Protein AF-A0A9E6V529-F1 (afdb_monomer)

Mean predicted aligned error: 9.68 Å

Sequence (316 aa):
MIHISKNIARREFLKRGSAMTAFAGSSFAANLAMVGDASAQVAGDYKALVCIFLDGGNDQSNTVVPRSGTPYATYAAARQSLALSQASLLAITPQATTQGSYSGPVLGLHPQLTGLRDLFAAQKCAVLANVATLVGPITKAQYQNQTVNVPLQLFSHSDQANSWQTGFPDSPSNTGWLGRAGDLMLARNGSSPVSICMSLAGSNVIQSGNNVIQYQLTTDGSVQISSTSNLLNRSANAALMSQVLRQRSAHMLENEYALIAKRSIDADVAVRDALANSVNPSTVFPANNSLAAQLKMVARLIAARSRLQHGRQIFF

Solvent-accessible surface area (backbone atoms only — not comparable to full-atom values): 18522 Å² total; per-residue (Å²): 137,84,83,80,79,92,74,84,53,74,69,59,51,53,54,53,52,58,64,50,69,75,51,91,77,60,78,59,67,52,56,53,52,61,61,57,69,62,78,81,68,68,98,79,74,69,52,75,48,77,50,85,81,62,87,80,73,62,63,58,76,62,44,59,31,50,52,52,67,69,61,24,53,53,49,35,68,76,40,50,93,73,41,75,59,65,87,55,42,38,78,54,79,82,67,70,49,98,92,47,63,79,83,72,74,59,37,16,31,35,65,87,43,54,70,57,47,53,31,36,77,68,72,72,49,84,85,83,77,94,76,74,85,59,66,59,94,78,52,72,66,40,62,75,69,63,74,61,80,61,36,53,61,72,92,38,67,69,47,48,52,46,21,67,32,32,71,39,29,72,50,92,68,87,36,6,51,55,3,46,50,43,48,75,45,52,86,55,34,54,97,43,70,54,48,50,29,33,18,62,75,55,89,60,53,28,38,19,24,93,77,36,55,59,36,67,37,50,65,91,39,64,79,71,65,58,50,50,69,47,30,94,88,30,61,69,51,2,52,50,46,50,47,60,46,44,45,80,50,92,50,67,68,54,24,50,49,12,52,50,44,40,45,51,53,51,21,33,54,50,48,50,54,20,62,72,76,34,70,71,68,87,74,87,63,64,79,100,37,71,68,38,39,41,52,50,37,52,49,34,51,62,53,13,20,74,75,48,35,44,33,49,40,38,38,63

Secondary structure (DSSP, 8-state):
-----S---HHHHHHHHHHHTTSTT-TTHHHHHHHHGGGG--TT--EEEE----TT---HHHHEEE-SHHHHHHHHHHHGGGPPPGGGSEEE-PPPBTTB---S--EEE-TT-HHHHHHHHTT------S----SS---HHHHHTT-S---TTTT-HHHHHHHHHHS-SSS--SS-HHHHHHHHHGGGS-S-SS-SEEESSS--STT--SS--PEE-BTTB----HHHH-BTTBHHHHHHHHHHTT---SSHHHHHHHHHHHHHHHHHHHHHHHHHSSPPP-----TT-HHHHHHHHHHHHHHTTTTTT-SEEEE-

Foldseek 3Di:
DDDPDPDDDPVNVVVVVVVCVVDPWDPPVVVVVVVVVCPPDDQPAFDEAADDDPLPVDPVCQAKAQLDDPRLVVSCVVCPVNRDDSVLFAWADFDADPVGGDPDGGMTGHNVVVVQRVCRVVVNDDDDPPDFDAPTDDDPVCVVVVVDDGFPPPPDSVLRVQCQQQVNRNDDDQAGPLLQVQVSCVVSFDPFLAFLAEEQPPDDRSNHHPPTDYHYAHLVGADDPVLLPADPNDNVRNVVVLVVLLDADPDPVSNVSNVVSPSSNRNRVLGVVLLVPFDQDPDDFDPPDRVSSQVSVVRSCVRSCVSSRHSYHYYD

pLDDT: mean 85.03, std 18.46, range [27.45, 98.06]

Nearest PDB structures (foldseek):
  4lds-assembly1_A  TM=3.829E-01  e=8.481E+00  Staphylococcus epidermidis ATCC 12228
  9cai-assembly1_AY  TM=2.054E-01  e=4.627E+00  Caenorhabditis elegans
  4v8m-assembly1_AT  TM=2.188E-01  e=4.916E+00  Trypanosoma brucei brucei TREU927

Structure (mmCIF, N/CA/C/O backbone):
data_AF-A0A9E6V529-F1
#
_entry.id   AF-A0A9E6V529-F1
#
loop_
_atom_site.group_PDB
_atom_site.id
_atom_site.type_symbol
_atom_site.label_atom_id
_atom_site.label_alt_id
_atom_site.label_comp_id
_atom_site.label_asym_id
_atom_site.label_entity_id
_atom_site.label_seq_id
_atom_site.pdbx_PDB_ins_code
_atom_site.Cartn_x
_atom_site.Cartn_y
_atom_site.Cartn_z
_atom_site.occupancy
_atom_site.B_iso_or_equiv
_atom_site.auth_seq_id
_atom_site.auth_comp_id
_atom_site.auth_asym_id
_atom_site.auth_atom_id
_atom_site.pdbx_PDB_model_num
ATOM 1 N N . MET A 1 1 ? 34.945 4.717 13.947 1.00 30.81 1 MET A N 1
ATOM 2 C CA . MET A 1 1 ? 35.267 3.589 13.046 1.00 30.81 1 MET A CA 1
ATOM 3 C C . MET A 1 1 ? 34.522 2.361 13.567 1.00 30.81 1 MET A C 1
ATOM 5 O O . MET A 1 1 ? 35.033 1.645 14.414 1.00 30.81 1 MET A O 1
ATOM 9 N N . ILE A 1 2 ? 33.246 2.212 13.196 1.00 27.91 2 ILE A N 1
ATOM 10 C CA . ILE A 1 2 ? 32.351 1.194 13.770 1.00 27.91 2 ILE A CA 1
ATOM 11 C C . ILE A 1 2 ? 32.450 -0.063 12.904 1.00 27.91 2 ILE A C 1
ATOM 13 O O . ILE A 1 2 ? 32.052 -0.061 11.743 1.00 27.91 2 ILE A O 1
ATOM 17 N N . HIS A 1 3 ? 33.032 -1.118 13.468 1.00 27.45 3 HIS A N 1
ATOM 18 C CA . HIS A 1 3 ? 33.064 -2.452 12.878 1.00 27.45 3 HIS A CA 1
ATOM 19 C C . HIS A 1 3 ? 31.644 -3.038 12.832 1.00 27.45 3 HIS A C 1
ATOM 21 O O . HIS A 1 3 ? 31.074 -3.385 13.865 1.00 27.45 3 HIS A O 1
ATOM 27 N N . ILE A 1 4 ? 31.085 -3.191 11.631 1.00 34.66 4 ILE A N 1
ATOM 28 C CA . ILE A 1 4 ? 29.911 -4.040 11.404 1.00 34.66 4 ILE A CA 1
ATOM 29 C C . ILE A 1 4 ? 30.418 -5.486 11.328 1.00 34.66 4 ILE A C 1
ATOM 31 O O . ILE A 1 4 ? 31.012 -5.901 10.335 1.00 34.66 4 ILE A O 1
ATOM 35 N N . SER A 1 5 ? 30.233 -6.241 12.413 1.00 31.05 5 SER A N 1
ATOM 36 C CA . SER A 1 5 ? 30.561 -7.670 12.469 1.00 31.05 5 SER A CA 1
ATOM 37 C C . SER A 1 5 ? 29.645 -8.469 11.537 1.00 31.05 5 SER A C 1
ATOM 39 O O . SER A 1 5 ? 28.421 -8.396 11.636 1.00 31.05 5 SER A O 1
ATOM 41 N N . LYS A 1 6 ? 30.256 -9.245 10.637 1.00 44.62 6 LYS A N 1
ATOM 42 C CA . LYS A 1 6 ? 29.605 -9.991 9.550 1.00 44.62 6 LYS A CA 1
ATOM 43 C C . LYS A 1 6 ? 29.070 -11.378 9.929 1.00 44.62 6 LYS A C 1
ATOM 45 O O . LYS A 1 6 ? 28.701 -12.118 9.031 1.00 44.62 6 LYS A O 1
ATOM 50 N N . ASN A 1 7 ? 29.002 -11.756 11.207 1.00 43.44 7 ASN A N 1
ATOM 51 C CA . ASN A 1 7 ? 28.436 -13.051 11.611 1.00 43.44 7 ASN A CA 1
ATOM 52 C C . ASN A 1 7 ? 27.821 -12.980 13.015 1.00 43.44 7 ASN A C 1
ATOM 54 O O . ASN A 1 7 ? 28.532 -13.019 14.019 1.00 43.44 7 ASN A O 1
ATOM 58 N N . ILE A 1 8 ? 26.491 -12.900 13.099 1.00 46.56 8 ILE A N 1
ATOM 59 C CA . ILE A 1 8 ? 25.768 -13.034 14.370 1.00 46.56 8 ILE A CA 1
ATOM 60 C C . ILE A 1 8 ? 25.560 -14.529 14.629 1.00 46.56 8 ILE A C 1
ATOM 62 O O . ILE A 1 8 ? 24.749 -15.183 13.978 1.00 46.56 8 ILE A O 1
ATOM 66 N N . ALA A 1 9 ? 26.305 -15.092 15.580 1.00 52.53 9 ALA A N 1
ATOM 67 C CA . ALA A 1 9 ? 26.093 -16.464 16.027 1.00 52.53 9 ALA A CA 1
ATOM 68 C C . ALA A 1 9 ? 24.738 -16.592 16.752 1.00 52.53 9 ALA A C 1
ATOM 70 O O . ALA A 1 9 ? 24.390 -15.743 17.575 1.00 52.53 9 ALA A O 1
ATOM 71 N N . ARG A 1 10 ? 24.005 -17.694 16.512 1.00 48.06 10 ARG A N 1
ATOM 72 C CA . ARG A 1 10 ? 22.691 -18.037 17.116 1.00 48.06 10 ARG A CA 1
ATOM 73 C C . ARG A 1 10 ? 22.573 -17.750 18.624 1.00 48.06 10 ARG A C 1
ATOM 75 O O . ARG A 1 10 ? 21.503 -17.394 19.104 1.00 48.06 10 ARG A O 1
ATOM 82 N N . ARG A 1 11 ? 23.664 -17.898 19.381 1.00 46.06 11 ARG A N 1
ATOM 83 C CA . ARG A 1 11 ? 23.702 -17.659 20.834 1.00 46.06 11 ARG A CA 1
ATOM 84 C C . ARG A 1 11 ? 23.609 -16.174 21.198 1.00 46.06 11 ARG A C 1
ATOM 86 O O . ARG A 1 11 ? 22.984 -15.835 22.197 1.00 46.06 11 ARG A O 1
ATOM 93 N N . GLU A 1 12 ? 24.176 -15.300 20.376 1.00 47.28 12 GLU A N 1
ATOM 94 C CA . GLU A 1 12 ? 24.136 -13.854 20.597 1.00 47.28 12 GLU A CA 1
ATOM 95 C C . GLU A 1 12 ? 22.807 -13.243 20.142 1.00 47.28 12 GLU A C 1
ATOM 97 O O . GLU A 1 12 ? 22.324 -12.285 20.740 1.00 47.28 12 GLU A O 1
ATOM 102 N N . PHE A 1 13 ? 22.154 -13.877 19.164 1.00 51.56 13 PHE A N 1
ATOM 103 C CA . PHE A 1 13 ? 20.764 -13.615 18.793 1.00 51.56 13 PHE A CA 1
ATOM 104 C C . PHE A 1 13 ? 19.793 -13.929 19.941 1.00 51.56 13 PHE A C 1
ATOM 106 O O . PHE A 1 13 ? 18.993 -13.073 20.305 1.00 51.56 13 PHE A O 1
ATOM 113 N N . LEU A 1 14 ? 19.912 -15.101 20.581 1.00 52.22 14 LEU A N 1
ATOM 114 C CA . LEU A 1 14 ? 19.061 -15.458 21.724 1.00 52.22 14 LEU A CA 1
ATOM 115 C C . LEU A 1 14 ? 19.271 -14.526 22.923 1.00 52.22 14 LEU A C 1
ATOM 117 O O . LEU A 1 14 ? 18.299 -14.150 23.569 1.00 52.22 14 LEU A O 1
ATOM 121 N N . LYS A 1 15 ? 20.513 -14.102 23.187 1.00 45.53 15 LYS A N 1
ATOM 122 C CA . LYS A 1 15 ? 20.813 -13.131 24.252 1.00 45.53 15 LYS A CA 1
ATOM 123 C C . LYS A 1 15 ? 20.255 -11.734 23.971 1.00 45.53 15 LYS A C 1
ATOM 125 O O . LYS A 1 15 ? 19.810 -11.062 24.894 1.00 45.53 15 LYS A O 1
ATOM 130 N N . ARG A 1 16 ? 20.262 -11.286 22.711 1.00 47.97 16 ARG A N 1
ATOM 131 C CA . ARG A 1 16 ? 19.674 -9.991 22.322 1.00 47.97 16 ARG A CA 1
ATOM 132 C C . ARG A 1 16 ? 18.146 -10.048 22.259 1.00 47.97 16 ARG A C 1
ATOM 134 O O . ARG A 1 16 ? 17.500 -9.080 22.642 1.00 47.97 16 ARG A O 1
ATOM 141 N N . GLY A 1 17 ? 17.578 -11.186 21.859 1.00 42.12 17 GLY A N 1
ATOM 142 C CA . GLY A 1 17 ? 16.137 -11.443 21.889 1.00 42.12 17 GLY A CA 1
ATOM 143 C C . GLY A 1 17 ? 15.576 -11.477 23.312 1.00 42.12 17 GLY A C 1
ATOM 144 O O . GLY A 1 17 ? 14.568 -10.829 23.577 1.00 42.12 17 GLY A O 1
ATOM 145 N N . SER A 1 18 ? 16.263 -12.138 24.252 1.00 43.31 18 SER A N 1
ATOM 146 C CA . SER A 1 18 ? 15.823 -12.205 25.652 1.00 43.31 18 SER A CA 1
ATOM 147 C C . SER A 1 18 ? 15.984 -10.878 26.406 1.00 43.31 18 SER A C 1
ATOM 149 O O . SER A 1 18 ? 15.131 -10.534 27.226 1.00 43.31 18 SER A O 1
ATOM 151 N N . ALA A 1 19 ? 17.017 -10.089 26.093 1.00 39.47 19 ALA A N 1
ATOM 152 C CA . ALA A 1 19 ? 17.203 -8.751 26.661 1.00 39.47 19 ALA A CA 1
ATOM 153 C C . ALA A 1 19 ? 16.150 -7.729 26.177 1.00 39.47 19 ALA A C 1
ATOM 155 O O . ALA A 1 19 ? 15.872 -6.758 26.876 1.00 39.47 19 ALA A O 1
ATOM 156 N N . MET A 1 20 ? 15.531 -7.954 25.012 1.00 40.97 20 MET A N 1
ATOM 157 C CA . MET A 1 20 ? 14.491 -7.080 24.445 1.00 40.97 20 MET A CA 1
ATOM 158 C C . MET A 1 20 ? 13.066 -7.467 24.876 1.00 40.97 20 MET A C 1
ATOM 160 O O . MET A 1 20 ? 12.184 -6.616 24.867 1.00 40.97 20 MET A O 1
ATOM 164 N N . THR A 1 21 ? 12.831 -8.702 25.338 1.00 36.78 21 THR A N 1
ATOM 165 C CA . THR A 1 21 ? 11.562 -9.107 25.983 1.00 36.78 21 THR A CA 1
ATOM 166 C C . THR A 1 21 ? 11.345 -8.505 27.375 1.00 36.78 21 THR A C 1
ATOM 168 O O . THR A 1 21 ? 10.231 -8.560 27.887 1.00 36.78 21 THR A O 1
ATOM 171 N N . ALA A 1 22 ? 12.373 -7.902 27.984 1.00 35.00 22 ALA A N 1
ATOM 172 C CA . ALA A 1 22 ? 12.252 -7.206 29.269 1.00 35.00 22 ALA A CA 1
ATOM 173 C C . ALA A 1 22 ? 11.737 -5.756 29.142 1.00 35.00 22 ALA A C 1
ATOM 175 O O . ALA A 1 22 ? 11.405 -5.137 30.149 1.00 35.00 22 ALA A O 1
ATOM 176 N N . PHE A 1 23 ? 11.614 -5.225 27.919 1.00 33.50 23 PHE A N 1
ATOM 177 C CA . PHE A 1 23 ? 10.974 -3.939 27.649 1.00 33.50 23 PHE A CA 1
ATOM 178 C C . PHE A 1 23 ? 9.702 -4.169 26.832 1.00 33.50 23 PHE A C 1
ATOM 180 O O . PHE A 1 23 ? 9.729 -4.278 25.608 1.00 33.50 23 PHE A O 1
ATOM 187 N N . ALA A 1 24 ? 8.562 -4.245 27.518 1.00 36.06 24 ALA A N 1
ATOM 188 C CA . ALA A 1 24 ? 7.254 -4.210 26.879 1.00 36.06 24 ALA A CA 1
ATOM 189 C C . ALA A 1 24 ? 7.094 -2.870 26.127 1.00 36.06 24 ALA A C 1
ATOM 191 O O . ALA A 1 24 ? 6.832 -1.843 26.750 1.00 36.06 24 ALA A O 1
ATOM 192 N N . GLY A 1 25 ? 7.296 -2.851 24.802 1.00 41.78 25 GLY A N 1
ATOM 193 C CA . GLY A 1 25 ? 7.063 -1.631 24.014 1.00 41.78 25 GLY A CA 1
ATOM 194 C C . GLY A 1 25 ? 7.571 -1.553 22.568 1.00 41.78 25 GLY A C 1
ATOM 195 O O . GLY A 1 25 ? 7.208 -0.606 21.883 1.00 41.78 25 GLY A O 1
ATOM 196 N N . SER A 1 26 ? 8.364 -2.494 22.044 1.00 38.94 26 SER A N 1
ATOM 197 C CA . SER A 1 26 ? 8.991 -2.369 20.706 1.00 38.94 26 SER A CA 1
ATOM 198 C C . SER A 1 26 ? 8.298 -3.165 19.579 1.00 38.94 26 SER A C 1
ATOM 200 O O . SER A 1 26 ? 8.942 -3.717 18.685 1.00 38.94 26 SER A O 1
ATOM 202 N N . SER A 1 27 ? 6.964 -3.219 19.573 1.00 44.97 27 SER A N 1
ATOM 203 C CA . SER A 1 27 ? 6.196 -4.218 18.806 1.00 44.97 27 SER A CA 1
ATOM 204 C C . SER A 1 27 ? 5.993 -3.963 17.301 1.00 44.97 27 SER A C 1
ATOM 206 O O . SER A 1 27 ? 5.248 -4.712 16.677 1.00 44.97 27 SER A O 1
ATOM 208 N N . PHE A 1 28 ? 6.646 -2.984 16.668 1.00 44.94 28 PHE A N 1
ATOM 209 C CA . PHE A 1 28 ? 6.623 -2.880 15.194 1.00 44.94 28 PHE A CA 1
ATOM 210 C C . PHE A 1 28 ? 7.969 -3.248 14.571 1.00 44.94 28 PHE A C 1
ATOM 212 O O . PHE A 1 28 ? 8.040 -4.173 13.765 1.00 44.94 28 PHE A O 1
ATOM 219 N N . ALA A 1 29 ? 9.058 -2.620 15.020 1.00 37.12 29 ALA A N 1
ATOM 220 C CA . ALA A 1 29 ? 10.403 -2.934 14.541 1.00 37.12 29 ALA A CA 1
ATOM 221 C C . ALA A 1 29 ? 10.840 -4.366 14.895 1.00 37.12 29 ALA A C 1
ATOM 223 O O . ALA A 1 29 ? 11.491 -5.008 14.078 1.00 37.12 29 ALA A O 1
ATOM 224 N N . ALA A 1 30 ? 10.445 -4.898 16.061 1.00 37.94 30 ALA A N 1
ATOM 225 C CA . ALA A 1 30 ? 10.755 -6.277 16.447 1.00 37.94 30 ALA A CA 1
ATOM 226 C C . ALA A 1 30 ? 10.004 -7.305 15.584 1.00 37.94 30 ALA A C 1
ATOM 228 O O . ALA A 1 30 ? 10.605 -8.267 15.116 1.00 37.94 30 ALA A O 1
ATOM 229 N N . ASN A 1 31 ? 8.722 -7.065 15.286 1.00 39.66 31 ASN A N 1
ATOM 230 C CA . ASN A 1 31 ? 7.955 -7.912 14.368 1.00 39.66 31 ASN A CA 1
ATOM 231 C C . ASN A 1 31 ? 8.497 -7.826 12.928 1.00 39.66 31 ASN A C 1
ATOM 233 O O . ASN A 1 31 ? 8.565 -8.840 12.238 1.00 39.66 31 ASN A O 1
ATOM 237 N N . LEU A 1 32 ? 8.968 -6.653 12.486 1.00 40.31 32 LEU A N 1
ATOM 238 C CA . LEU A 1 32 ? 9.623 -6.482 11.183 1.00 40.31 32 LEU A CA 1
ATOM 239 C C . LEU A 1 32 ? 11.018 -7.135 11.133 1.00 40.31 32 LEU A C 1
ATOM 241 O O . LEU A 1 32 ? 11.399 -7.705 10.113 1.00 40.31 32 LEU A O 1
ATOM 245 N N . ALA A 1 33 ? 11.763 -7.110 12.241 1.00 38.97 33 ALA A N 1
ATOM 246 C CA . ALA A 1 33 ? 13.041 -7.805 12.381 1.00 38.97 33 ALA A CA 1
ATOM 247 C C . ALA A 1 33 ? 12.862 -9.332 12.352 1.00 38.97 33 ALA A C 1
ATOM 249 O O . ALA A 1 33 ? 13.664 -10.017 11.725 1.00 38.97 33 ALA A O 1
ATOM 250 N N . MET A 1 34 ? 11.768 -9.856 12.919 1.00 39.22 34 MET A N 1
ATOM 251 C CA . MET A 1 34 ? 11.394 -11.273 12.800 1.00 39.22 34 MET A CA 1
ATOM 252 C C . MET A 1 34 ? 10.993 -11.666 11.366 1.00 39.22 34 MET A C 1
ATOM 254 O O . MET A 1 34 ? 11.196 -12.809 10.966 1.00 39.22 34 MET A O 1
ATOM 258 N N . VAL A 1 35 ? 10.494 -10.730 10.547 1.00 42.16 35 VAL A N 1
ATOM 259 C CA . VAL A 1 35 ? 10.313 -10.940 9.093 1.00 42.16 35 VAL A CA 1
ATOM 260 C C . VAL A 1 35 ? 11.667 -10.967 8.356 1.00 42.16 35 VAL A C 1
ATOM 262 O O . VAL A 1 35 ? 11.800 -11.635 7.328 1.00 42.16 35 VAL A O 1
ATOM 265 N N . GLY A 1 36 ? 12.698 -10.314 8.904 1.00 42.47 36 GLY A N 1
ATOM 266 C CA . GLY A 1 36 ? 14.084 -10.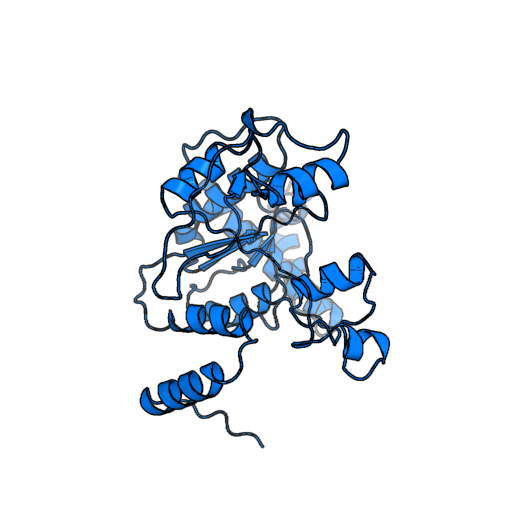359 8.416 1.00 42.47 36 GLY A CA 1
ATOM 267 C C . GLY A 1 36 ? 14.777 -11.723 8.564 1.00 42.47 36 GLY A C 1
ATOM 268 O O . GLY A 1 36 ? 15.700 -12.025 7.802 1.00 42.47 36 GLY A O 1
ATOM 269 N N . ASP A 1 37 ? 14.289 -12.593 9.455 1.00 38.22 37 ASP A N 1
ATOM 270 C CA . ASP A 1 37 ? 14.810 -13.956 9.654 1.00 38.22 37 ASP A CA 1
ATOM 271 C C . ASP A 1 37 ? 14.403 -14.946 8.541 1.00 38.22 37 ASP A C 1
ATOM 273 O O . ASP A 1 37 ? 14.867 -16.087 8.505 1.00 38.22 37 ASP A O 1
ATOM 277 N N . ALA A 1 38 ? 13.638 -14.503 7.536 1.00 37.75 38 ALA A N 1
ATOM 278 C CA . ALA A 1 38 ? 13.407 -15.257 6.299 1.00 37.75 38 ALA A CA 1
ATOM 279 C C . ALA A 1 38 ? 14.616 -15.247 5.328 1.00 37.75 38 ALA A C 1
ATOM 281 O O . ALA A 1 38 ? 14.488 -15.648 4.163 1.00 37.75 38 ALA A O 1
ATOM 282 N N . SER A 1 39 ? 15.793 -14.776 5.760 1.00 37.69 39 SER A N 1
ATOM 283 C CA . SER A 1 39 ? 17.008 -14.672 4.933 1.00 37.69 39 SER A CA 1
ATOM 284 C C . SER A 1 39 ? 17.678 -16.016 4.596 1.00 37.69 39 SER A C 1
ATOM 286 O O . SER A 1 39 ? 18.565 -16.043 3.748 1.00 37.69 39 SER A O 1
ATOM 288 N N . ALA A 1 40 ? 17.209 -17.139 5.155 1.00 37.22 40 ALA A N 1
ATOM 289 C CA . ALA A 1 40 ? 17.757 -18.476 4.892 1.00 37.22 40 ALA A CA 1
ATOM 290 C C . ALA A 1 40 ? 16.885 -19.382 3.992 1.00 37.22 40 ALA A C 1
ATOM 292 O O . ALA A 1 40 ? 17.142 -20.582 3.902 1.00 37.22 40 ALA A O 1
ATOM 293 N N . GLN A 1 41 ? 15.850 -18.856 3.323 1.00 31.52 41 GLN A N 1
ATOM 294 C CA . GLN A 1 41 ? 14.969 -19.678 2.481 1.00 31.52 41 GLN A CA 1
ATOM 295 C C . GLN A 1 41 ? 15.400 -19.701 1.005 1.00 31.52 41 GLN A C 1
ATOM 297 O O . GLN A 1 41 ? 15.449 -18.667 0.334 1.00 31.52 41 GLN A O 1
ATOM 302 N N . VAL A 1 42 ? 15.684 -20.921 0.539 1.00 37.03 42 VAL A N 1
ATOM 303 C CA . VAL A 1 42 ? 16.041 -21.351 -0.823 1.00 37.03 42 VAL A CA 1
ATOM 304 C C . VAL A 1 42 ? 15.205 -20.652 -1.908 1.00 37.03 42 VAL A C 1
ATOM 306 O O . VAL A 1 42 ? 14.018 -20.377 -1.722 1.00 37.03 42 VAL A O 1
ATOM 309 N N . ALA A 1 43 ? 15.840 -20.376 -3.052 1.00 41.38 43 ALA A N 1
ATOM 310 C CA . ALA A 1 43 ? 15.234 -19.835 -4.268 1.00 41.38 43 ALA A CA 1
ATOM 311 C C . ALA A 1 43 ? 14.016 -20.678 -4.710 1.00 41.38 43 ALA A C 1
ATOM 313 O O . ALA A 1 43 ? 14.164 -21.733 -5.316 1.00 41.38 43 ALA A O 1
ATOM 314 N N . GLY A 1 44 ? 12.809 -20.226 -4.355 1.00 56.69 44 GLY A N 1
ATOM 315 C CA . GLY A 1 44 ? 11.541 -20.903 -4.656 1.00 56.69 44 GLY A CA 1
ATOM 316 C C . GLY A 1 44 ? 10.326 -20.299 -3.939 1.00 56.69 44 GLY A C 1
ATOM 317 O O . GLY A 1 44 ? 9.224 -20.313 -4.479 1.00 56.69 44 GLY A O 1
ATOM 318 N N . ASP A 1 45 ? 10.509 -19.702 -2.758 1.00 80.12 45 ASP A N 1
ATOM 319 C CA . ASP A 1 45 ? 9.419 -19.036 -2.030 1.00 80.12 45 ASP A CA 1
ATOM 320 C C . ASP A 1 45 ? 9.243 -17.597 -2.521 1.00 80.12 45 ASP A C 1
ATOM 322 O O . ASP A 1 45 ? 10.028 -16.727 -2.157 1.00 80.12 45 ASP A O 1
ATOM 326 N N . TYR A 1 46 ? 8.237 -17.336 -3.354 1.00 89.25 46 TYR A N 1
ATOM 327 C CA . TYR A 1 46 ? 7.831 -15.980 -3.725 1.00 89.25 46 TYR A CA 1
ATOM 328 C C . TYR A 1 46 ? 6.898 -15.373 -2.669 1.00 89.25 46 TYR A C 1
ATOM 330 O O . TYR A 1 46 ? 5.961 -16.032 -2.215 1.00 89.25 46 TYR A O 1
ATOM 338 N N . LYS A 1 47 ? 7.094 -14.088 -2.343 1.00 92.75 47 LYS A N 1
ATOM 339 C CA . LYS A 1 47 ? 6.182 -13.315 -1.484 1.00 92.75 47 LYS A CA 1
ATOM 340 C C . LYS A 1 47 ? 5.919 -11.932 -2.067 1.00 92.75 47 LYS A C 1
ATOM 342 O O . LYS A 1 47 ? 6.845 -11.265 -2.524 1.00 92.75 47 LYS A O 1
ATOM 347 N N . ALA A 1 48 ? 4.674 -11.486 -1.961 1.00 94.69 48 ALA A N 1
ATOM 348 C CA . ALA A 1 48 ? 4.273 -10.116 -2.236 1.00 94.69 48 ALA A CA 1
ATOM 349 C C . ALA A 1 48 ? 3.632 -9.499 -0.997 1.00 94.69 48 ALA A C 1
ATOM 351 O O . ALA A 1 48 ? 2.870 -10.168 -0.297 1.00 94.69 48 ALA A O 1
ATOM 352 N N . LEU A 1 49 ? 3.914 -8.223 -0.768 1.00 96.12 49 LEU A N 1
ATOM 353 C CA . LEU A 1 49 ? 3.176 -7.383 0.160 1.00 96.12 49 LEU A CA 1
ATOM 354 C C . LEU A 1 49 ? 2.359 -6.375 -0.644 1.00 96.12 49 LEU A C 1
ATOM 356 O O . LEU A 1 49 ? 2.903 -5.716 -1.522 1.00 96.12 49 LEU A O 1
ATOM 360 N N . VAL A 1 50 ? 1.073 -6.248 -0.333 1.00 96.75 50 VAL A N 1
ATOM 361 C CA . VAL A 1 50 ? 0.188 -5.238 -0.922 1.00 96.75 50 VAL A CA 1
ATOM 362 C C . VAL A 1 50 ? -0.292 -4.341 0.208 1.00 96.75 50 VAL A C 1
ATOM 364 O O . VAL A 1 50 ? -0.993 -4.802 1.108 1.00 96.75 50 VAL A O 1
ATOM 367 N N . CYS A 1 51 ? 0.131 -3.081 0.195 1.00 95.69 51 CYS A N 1
ATOM 368 C CA . CYS A 1 51 ? -0.299 -2.072 1.148 1.00 95.69 51 CYS A CA 1
ATOM 369 C C . CYS A 1 51 ? -1.508 -1.337 0.568 1.00 95.69 51 CYS A C 1
ATOM 371 O O . CYS A 1 51 ? -1.397 -0.715 -0.476 1.00 95.69 51 CYS A O 1
ATOM 373 N N . ILE A 1 52 ? -2.658 -1.415 1.238 1.00 94.31 52 ILE A N 1
ATOM 374 C CA . ILE A 1 52 ? -3.830 -0.603 0.898 1.00 94.31 52 ILE A CA 1
ATOM 375 C C . ILE A 1 52 ? -3.904 0.514 1.930 1.00 94.31 52 ILE A C 1
ATOM 377 O O . ILE A 1 52 ? -4.196 0.262 3.101 1.00 94.31 52 ILE A O 1
ATOM 381 N N . PHE A 1 53 ? -3.623 1.738 1.500 1.00 91.62 53 PHE A N 1
ATOM 382 C CA . PHE A 1 53 ? -3.692 2.919 2.349 1.00 91.62 53 PHE A CA 1
ATOM 383 C C . PHE A 1 53 ? -4.886 3.780 1.938 1.00 91.62 53 PHE A C 1
ATOM 385 O O . PHE A 1 53 ? -4.961 4.244 0.807 1.00 91.62 53 PHE A O 1
ATOM 392 N N . LEU A 1 54 ? -5.838 3.968 2.855 1.00 89.50 54 LEU A N 1
ATOM 393 C CA . LEU A 1 54 ? -7.121 4.622 2.562 1.00 89.50 54 LEU A CA 1
ATOM 394 C C . LEU A 1 54 ? -7.109 6.146 2.765 1.00 89.50 54 LEU A C 1
ATOM 396 O O . LEU A 1 54 ? -8.155 6.763 2.611 1.00 89.50 54 LEU A O 1
ATOM 400 N N . ASP A 1 55 ? -5.970 6.734 3.144 1.00 85.25 55 ASP A N 1
ATOM 401 C CA . ASP A 1 55 ? -5.770 8.184 3.321 1.00 85.25 55 ASP A CA 1
ATOM 402 C C . ASP A 1 55 ? -6.900 8.895 4.097 1.00 85.25 55 ASP A C 1
ATOM 404 O O . ASP A 1 55 ? -7.479 9.887 3.668 1.00 85.25 55 ASP A O 1
ATOM 408 N N . GLY A 1 56 ? -7.281 8.318 5.243 1.00 82.00 56 GLY A N 1
ATOM 409 C CA . GLY A 1 56 ? -8.370 8.829 6.087 1.00 82.00 56 GLY A CA 1
ATOM 410 C C . GLY A 1 56 ? -9.776 8.345 5.705 1.00 82.00 56 GLY A C 1
ATOM 411 O O . GLY A 1 56 ? -10.705 8.511 6.488 1.00 82.00 56 GLY A O 1
ATOM 412 N N . GLY A 1 57 ? -9.944 7.650 4.578 1.00 84.88 57 GLY A N 1
ATOM 413 C CA . GLY A 1 57 ? -11.218 7.078 4.119 1.00 84.88 57 GLY A CA 1
ATOM 414 C C . GLY A 1 57 ? -11.736 5.875 4.920 1.00 84.88 57 GLY A C 1
ATOM 415 O O . GLY A 1 57 ? -12.714 5.250 4.512 1.00 84.88 57 GLY A O 1
ATOM 416 N N . ASN A 1 58 ? -11.091 5.521 6.037 1.00 89.44 58 ASN A N 1
ATOM 417 C CA . ASN A 1 58 ? -11.527 4.439 6.913 1.00 89.44 58 ASN A CA 1
ATOM 418 C C . ASN A 1 58 ? -12.161 4.975 8.198 1.00 89.44 58 ASN A C 1
ATOM 420 O O . ASN A 1 58 ? -11.460 5.465 9.086 1.00 89.44 58 ASN A O 1
ATOM 424 N N . ASP A 1 59 ? -13.465 4.771 8.360 1.00 92.56 59 ASP A N 1
ATOM 425 C CA . ASP A 1 59 ? -14.111 4.911 9.661 1.00 92.56 59 ASP A CA 1
ATOM 426 C C . ASP A 1 59 ? -13.797 3.681 10.523 1.00 92.56 59 ASP A C 1
ATOM 428 O O . ASP A 1 59 ? -14.541 2.692 10.570 1.00 92.56 59 ASP A O 1
ATOM 432 N N . GLN A 1 60 ? -12.647 3.722 11.200 1.00 89.06 60 GLN A N 1
ATOM 433 C CA . GLN A 1 60 ? -12.177 2.600 12.012 1.00 89.06 60 GLN A CA 1
ATOM 434 C C . GLN A 1 60 ? -13.183 2.196 13.098 1.00 89.06 60 GLN A C 1
ATOM 436 O O . GLN A 1 60 ? -13.304 1.009 13.405 1.00 89.06 60 GLN A O 1
ATOM 441 N N . SER A 1 61 ? -13.944 3.159 13.631 1.00 91.62 61 SER A N 1
ATOM 442 C CA . SER A 1 61 ? -14.933 2.918 14.680 1.00 91.62 61 SER A CA 1
ATOM 443 C C . SER A 1 61 ? -16.125 2.113 14.176 1.00 91.62 61 SER A C 1
ATOM 445 O O . SER A 1 61 ? -16.763 1.453 14.984 1.00 91.62 61 SER A O 1
ATOM 447 N N . ASN A 1 62 ? -16.399 2.116 12.869 1.00 95.44 62 ASN A N 1
ATOM 448 C CA . ASN A 1 62 ? -17.418 1.271 12.246 1.00 95.44 62 ASN A CA 1
ATOM 449 C C . ASN A 1 62 ? -16.825 0.057 11.509 1.00 95.44 62 ASN A C 1
ATOM 451 O O . ASN A 1 62 ? -17.581 -0.769 11.009 1.00 95.44 62 ASN A O 1
ATOM 455 N N . THR A 1 63 ? -15.497 -0.100 11.472 1.00 95.44 63 THR A N 1
ATOM 456 C CA . THR A 1 63 ? -14.833 -1.262 10.854 1.00 95.44 63 THR A CA 1
ATOM 457 C C . THR A 1 63 ? -14.770 -2.446 11.810 1.00 95.44 63 THR A C 1
ATOM 459 O O . THR A 1 63 ? -15.203 -3.542 11.454 1.00 95.44 63 THR A O 1
ATOM 462 N N . VAL A 1 64 ? -14.253 -2.221 13.023 1.00 94.88 64 VAL A N 1
ATOM 463 C CA . VAL A 1 64 ? -14.153 -3.219 14.097 1.00 94.88 64 VAL A CA 1
ATOM 464 C C . VAL A 1 64 ? -14.841 -2.651 15.331 1.00 94.88 64 VAL A C 1
ATOM 466 O O . VAL A 1 64 ? -14.408 -1.643 15.882 1.00 94.88 64 VAL A O 1
ATOM 469 N N . VAL A 1 65 ? -15.918 -3.299 15.762 1.00 95.94 65 VAL A N 1
ATOM 470 C CA . VAL A 1 65 ? -16.855 -2.761 16.752 1.00 95.94 65 VAL A CA 1
ATOM 471 C C . VAL A 1 65 ? -17.006 -3.740 17.913 1.00 95.94 65 VAL A C 1
ATOM 473 O O . VAL A 1 65 ? -17.154 -4.940 17.672 1.00 95.94 65 VAL A O 1
ATOM 476 N N . PRO A 1 66 ? -17.019 -3.286 19.178 1.00 95.50 66 PRO A N 1
ATOM 477 C CA . PRO A 1 66 ? -17.465 -4.128 20.280 1.00 95.50 66 PRO A CA 1
ATOM 478 C C . PRO A 1 66 ? -18.903 -4.600 20.038 1.00 95.50 66 PRO A C 1
ATOM 480 O O . PRO A 1 66 ? -19.766 -3.800 19.714 1.00 95.50 66 PRO A O 1
ATOM 483 N N . ARG A 1 67 ? -19.190 -5.891 20.188 1.00 95.38 67 ARG A N 1
ATOM 484 C CA . ARG A 1 67 ? -20.472 -6.502 19.796 1.00 95.38 67 ARG A CA 1
ATOM 485 C C . ARG A 1 67 ? -21.454 -6.674 20.958 1.00 95.38 67 ARG A C 1
ATOM 487 O O . ARG A 1 67 ? -22.622 -6.974 20.724 1.00 95.38 67 ARG A O 1
ATOM 494 N N . SER A 1 68 ? -21.019 -6.549 22.209 1.00 94.56 68 SER A N 1
ATOM 495 C CA . SER A 1 68 ? -21.878 -6.865 23.358 1.00 94.56 68 SER A CA 1
ATOM 496 C C . SER A 1 68 ? -21.542 -6.081 24.620 1.00 94.56 68 SER A C 1
ATOM 498 O O . SER A 1 68 ? -20.425 -5.589 24.786 1.00 94.56 68 SER A O 1
ATOM 500 N N . GLY A 1 69 ? -22.513 -6.044 25.537 1.00 95.62 69 GLY A N 1
ATOM 501 C CA . GLY A 1 69 ? -22.364 -5.509 26.889 1.00 95.62 69 GLY A CA 1
ATOM 502 C C . GLY A 1 69 ? -22.062 -4.012 26.929 1.00 95.62 69 GLY A C 1
ATOM 503 O O . GLY A 1 69 ? -22.338 -3.271 25.983 1.00 95.62 69 GLY A O 1
ATOM 504 N N . THR A 1 70 ? -21.455 -3.580 28.034 1.00 97.56 70 THR A N 1
ATOM 505 C CA . THR A 1 70 ? -21.048 -2.187 28.261 1.00 97.56 70 THR A CA 1
ATOM 506 C C . THR A 1 70 ? -20.178 -1.612 27.133 1.00 97.56 70 THR A C 1
ATOM 508 O O . THR A 1 70 ? -20.452 -0.491 26.719 1.00 97.56 70 THR A O 1
ATOM 511 N N . PRO A 1 71 ? -19.195 -2.339 26.555 1.00 96.06 71 PRO A N 1
ATOM 512 C CA . PRO A 1 71 ? -18.394 -1.818 25.443 1.00 96.06 71 PRO A CA 1
ATOM 513 C C . PRO A 1 71 ? -19.211 -1.400 24.210 1.00 96.06 71 PRO A C 1
ATOM 515 O O . PRO A 1 71 ? -18.937 -0.346 23.636 1.00 96.06 71 PRO A O 1
ATOM 518 N N . TYR A 1 72 ? -20.228 -2.181 23.816 1.00 97.31 72 TYR A N 1
ATOM 519 C CA . TYR A 1 72 ? -21.119 -1.789 22.715 1.00 97.31 72 TYR A CA 1
ATOM 520 C C . TYR A 1 72 ? -21.983 -0.583 23.103 1.00 97.31 72 TYR A C 1
ATOM 522 O O . TYR A 1 72 ? -22.132 0.335 22.302 1.00 97.31 72 TYR A O 1
ATOM 530 N N . ALA A 1 73 ? -22.508 -0.542 24.333 1.00 98.00 73 ALA A N 1
ATOM 531 C CA . ALA A 1 73 ? -23.296 0.596 24.810 1.00 98.00 73 ALA A CA 1
ATOM 532 C C . ALA A 1 73 ? -22.484 1.907 24.797 1.00 98.00 73 ALA A C 1
ATOM 534 O O . ALA A 1 73 ? -22.983 2.929 24.330 1.00 98.00 73 ALA A O 1
ATOM 535 N N . THR A 1 74 ? -21.214 1.870 25.221 1.00 97.56 74 THR A N 1
ATOM 536 C CA . THR A 1 74 ? -20.295 3.019 25.150 1.00 97.56 74 THR A CA 1
ATOM 537 C C . THR A 1 74 ? -20.037 3.448 23.707 1.00 97.56 74 THR A C 1
ATOM 539 O O . THR A 1 74 ? -20.088 4.639 23.405 1.00 97.56 74 THR A O 1
ATOM 542 N N . TYR A 1 75 ? -19.797 2.492 22.803 1.00 97.25 75 TYR A N 1
ATOM 543 C CA . TYR A 1 75 ? -19.669 2.766 21.370 1.00 97.25 75 TYR A CA 1
ATOM 544 C C . TYR A 1 75 ? -20.933 3.441 20.814 1.00 97.25 75 TYR A C 1
ATOM 546 O O . TYR A 1 75 ? -20.840 4.496 20.190 1.00 97.25 75 TYR A O 1
ATOM 554 N N . ALA A 1 76 ? -22.114 2.881 21.083 1.00 97.69 76 ALA A N 1
ATOM 555 C CA . ALA A 1 76 ? -23.378 3.396 20.572 1.00 97.69 76 ALA A CA 1
ATOM 556 C C . ALA A 1 76 ? -23.675 4.809 21.100 1.00 97.69 76 ALA A C 1
ATOM 558 O O . ALA A 1 76 ? -24.070 5.679 20.328 1.00 97.69 76 ALA A O 1
ATOM 559 N N . ALA A 1 77 ? -23.410 5.070 22.384 1.00 98.06 77 ALA A N 1
ATOM 560 C CA . ALA A 1 77 ? -23.559 6.397 22.977 1.00 98.06 77 ALA A CA 1
ATOM 561 C C . ALA A 1 77 ? -22.608 7.431 22.348 1.00 98.06 77 ALA A C 1
ATOM 563 O O . ALA A 1 77 ? -23.020 8.558 22.079 1.00 98.06 77 ALA A O 1
ATOM 564 N N . ALA A 1 78 ? -21.357 7.046 22.075 1.00 97.25 78 ALA A N 1
ATOM 565 C CA . ALA A 1 78 ? -20.370 7.926 21.449 1.00 97.25 78 ALA A CA 1
ATOM 566 C C . ALA A 1 78 ? -20.669 8.204 19.965 1.00 97.25 78 ALA A C 1
ATOM 568 O O . ALA A 1 78 ? -20.355 9.279 19.463 1.00 97.25 78 ALA A O 1
ATOM 569 N N . ARG A 1 79 ? -21.255 7.234 19.253 1.00 96.00 79 ARG A N 1
ATOM 570 C CA . ARG A 1 79 ? -21.508 7.306 17.804 1.00 96.00 79 ARG A CA 1
ATOM 571 C C . ARG A 1 79 ? -22.892 7.825 17.441 1.00 96.00 79 ARG A C 1
ATOM 573 O O . ARG A 1 79 ? -23.075 8.287 16.318 1.00 96.00 79 ARG A O 1
ATOM 580 N N . GLN A 1 80 ? -23.845 7.761 18.367 1.00 96.19 80 GLN A N 1
ATOM 581 C CA . GLN A 1 80 ? -25.211 8.247 18.183 1.00 96.19 80 GLN A CA 1
ATOM 582 C C . GLN A 1 80 ? -25.846 7.657 16.909 1.00 96.19 80 GLN A C 1
ATOM 584 O O . GLN A 1 80 ? -25.891 6.439 16.749 1.00 96.19 80 GLN A O 1
ATOM 589 N N . SER A 1 81 ? -26.304 8.497 15.978 1.00 96.12 81 SER A N 1
ATOM 590 C CA . SER A 1 81 ? -26.924 8.076 14.716 1.00 96.12 81 SER A CA 1
ATOM 591 C C . SER A 1 81 ? -25.984 7.317 13.771 1.00 96.12 81 SER A C 1
ATOM 593 O O . SER A 1 81 ? -26.463 6.654 12.855 1.00 96.12 81 SER A O 1
ATOM 595 N N . LEU A 1 82 ? -24.665 7.381 13.985 1.00 96.44 82 LEU A N 1
ATOM 596 C CA . LEU A 1 82 ? -23.665 6.650 13.199 1.00 96.44 82 LEU A CA 1
ATOM 597 C C . LEU A 1 82 ? -23.361 5.252 13.759 1.00 96.44 82 LEU A C 1
ATOM 599 O O . LEU A 1 82 ? -22.514 4.543 13.204 1.00 96.44 82 LEU A O 1
ATOM 603 N N . ALA A 1 83 ? -23.981 4.869 14.879 1.00 97.56 83 ALA A N 1
ATOM 604 C CA . ALA A 1 83 ? -23.794 3.559 15.484 1.00 97.56 83 ALA A CA 1
ATOM 605 C C . ALA A 1 83 ? -24.423 2.459 14.619 1.00 97.56 83 ALA A C 1
ATOM 607 O O . ALA A 1 83 ? -25.580 2.548 14.205 1.00 97.56 83 ALA A O 1
ATOM 608 N N . LEU A 1 84 ? -23.677 1.381 14.386 1.00 97.81 84 LEU A N 1
ATOM 609 C CA . LEU A 1 84 ? -24.211 0.186 13.739 1.00 97.81 84 LEU A CA 1
ATOM 610 C C . LEU A 1 84 ? -25.137 -0.563 14.697 1.00 97.81 84 LEU A C 1
ATOM 612 O O . LEU A 1 84 ? -24.794 -0.755 15.861 1.00 97.81 84 LEU A O 1
ATOM 616 N N . SER A 1 85 ? -26.268 -1.061 14.190 1.00 96.69 85 SER A N 1
ATOM 617 C CA . SER A 1 85 ? -27.146 -1.949 14.960 1.00 96.69 85 SER A CA 1
ATOM 618 C C . SER A 1 85 ? -26.384 -3.203 15.393 1.00 96.69 85 SER A C 1
ATOM 620 O O . SER A 1 85 ? -25.815 -3.907 14.554 1.00 96.69 85 SER A O 1
ATOM 622 N N . GLN A 1 86 ? -26.421 -3.527 16.686 1.00 96.25 86 GLN A N 1
ATOM 623 C CA . GLN A 1 86 ? -25.756 -4.697 17.268 1.00 96.25 86 GLN A CA 1
ATOM 624 C C . GLN A 1 86 ? -26.053 -5.997 16.508 1.00 96.25 86 GLN A C 1
ATOM 626 O O . GLN A 1 86 ? -25.156 -6.810 16.281 1.00 96.25 86 GLN A O 1
ATOM 631 N N . ALA A 1 87 ? -27.310 -6.178 16.087 1.00 96.31 87 ALA A N 1
ATOM 632 C CA . ALA A 1 87 ? -27.769 -7.362 15.366 1.00 96.31 87 ALA A CA 1
ATOM 633 C C . ALA A 1 87 ? -27.167 -7.470 13.954 1.00 96.31 87 ALA A C 1
ATOM 635 O O . ALA A 1 87 ? -27.046 -8.572 13.427 1.00 96.31 87 ALA A O 1
ATOM 636 N N . SER A 1 88 ? -26.766 -6.342 13.357 1.00 96.81 88 SER A N 1
ATOM 637 C CA . SER A 1 88 ? -26.200 -6.282 12.001 1.00 96.81 88 SER A CA 1
ATOM 638 C C . SER A 1 88 ? -24.702 -6.583 11.939 1.00 96.81 88 SER A C 1
ATOM 640 O O . SER A 1 88 ? -24.185 -6.901 10.871 1.00 96.81 88 SER A O 1
ATOM 642 N N . LEU A 1 89 ? -23.991 -6.485 13.066 1.00 98.00 89 LEU A N 1
ATOM 643 C CA . LEU A 1 89 ? -22.554 -6.742 13.112 1.00 98.00 89 LEU A CA 1
ATOM 644 C C . LEU A 1 89 ? -22.256 -8.185 12.671 1.00 98.00 89 LEU A C 1
ATOM 646 O O . LEU A 1 89 ? -23.031 -9.107 12.941 1.00 98.00 89 LEU A O 1
ATOM 650 N N . LEU A 1 90 ? -21.097 -8.414 12.062 1.00 97.81 90 LEU A N 1
ATOM 651 C CA . LEU A 1 90 ? -20.601 -9.758 11.758 1.00 97.81 90 LEU A CA 1
ATOM 652 C C . LEU A 1 90 ? -19.681 -10.210 12.887 1.00 97.81 90 LEU A C 1
ATOM 654 O O . LEU A 1 90 ? -18.666 -9.570 13.127 1.00 97.81 90 LEU A O 1
ATOM 658 N N . ALA A 1 91 ? -20.014 -11.279 13.607 1.00 96.56 91 ALA A N 1
ATOM 659 C CA . ALA A 1 91 ? -19.184 -11.732 14.723 1.00 96.56 91 ALA A CA 1
ATOM 660 C C . ALA A 1 91 ? -17.791 -12.181 14.247 1.00 96.56 91 ALA A C 1
ATOM 662 O O . ALA A 1 91 ? -17.674 -12.895 13.249 1.00 96.56 91 ALA A O 1
ATOM 663 N N . ILE A 1 92 ? -16.752 -11.796 14.992 1.00 94.56 92 ILE A N 1
ATOM 664 C CA . ILE A 1 92 ? -15.402 -12.345 14.850 1.00 94.56 92 ILE A CA 1
ATOM 665 C C . ILE A 1 92 ? -14.916 -12.854 16.206 1.00 94.56 92 ILE A C 1
ATOM 667 O O . ILE A 1 92 ? -15.150 -12.230 17.241 1.00 94.56 92 ILE A O 1
ATOM 671 N N . THR A 1 93 ? -14.236 -13.997 16.199 1.00 90.12 93 THR A N 1
ATOM 672 C CA . THR A 1 93 ? -13.731 -14.646 17.415 1.00 90.12 93 THR A CA 1
ATOM 673 C C . THR A 1 93 ? -12.215 -14.739 17.331 1.00 90.12 93 THR A C 1
ATOM 675 O O . THR A 1 93 ? -11.705 -15.648 16.665 1.00 90.12 93 THR A O 1
ATOM 678 N N . PRO A 1 94 ? -11.482 -13.797 17.954 1.00 86.94 94 PRO A N 1
ATOM 679 C CA . PRO A 1 94 ? -10.029 -13.849 18.004 1.00 86.94 94 PRO A CA 1
ATOM 680 C C . PRO A 1 94 ? -9.549 -15.187 18.563 1.00 86.94 94 PRO A C 1
ATOM 682 O O . PRO A 1 94 ? -10.046 -15.659 19.585 1.00 86.94 94 PRO A O 1
ATOM 685 N N . GLN A 1 95 ? -8.599 -15.805 17.870 1.00 81.50 95 GLN A N 1
ATOM 686 C CA . GLN A 1 95 ? -8.025 -17.083 18.274 1.00 81.50 95 GLN A CA 1
ATOM 687 C C . GLN A 1 95 ? -6.830 -16.849 19.200 1.00 81.50 95 GLN A C 1
ATOM 689 O O . GLN A 1 95 ? -6.092 -15.875 19.036 1.00 81.50 95 GLN A O 1
ATOM 694 N N . ALA A 1 96 ? -6.627 -17.751 20.160 1.00 81.19 96 ALA A N 1
ATOM 695 C CA . ALA A 1 96 ? -5.396 -17.775 20.939 1.00 81.19 96 ALA A CA 1
ATOM 696 C C . ALA A 1 96 ? -4.203 -18.063 20.016 1.00 81.19 96 ALA A C 1
ATOM 698 O O . ALA A 1 96 ? -4.284 -18.898 19.115 1.00 81.19 96 ALA A O 1
ATOM 699 N N . THR A 1 97 ? -3.092 -17.375 20.247 1.00 75.38 97 THR A N 1
ATOM 700 C CA . THR A 1 97 ? -1.831 -17.585 19.530 1.00 75.38 97 THR A CA 1
ATOM 701 C C . THR A 1 97 ? -0.748 -18.021 20.509 1.00 75.38 97 THR A C 1
ATOM 703 O O . THR A 1 97 ? -0.915 -17.928 21.725 1.00 75.38 97 THR A O 1
ATOM 706 N N . THR A 1 98 ? 0.409 -18.437 19.996 1.00 76.44 98 THR A N 1
ATOM 707 C CA . THR A 1 98 ? 1.595 -18.701 20.829 1.00 76.44 98 THR A CA 1
ATOM 708 C C . THR A 1 98 ? 2.086 -17.464 21.588 1.00 76.44 98 THR A C 1
ATOM 710 O O . THR A 1 98 ? 2.802 -17.603 22.574 1.00 76.44 98 THR A O 1
ATOM 713 N N . GLN A 1 99 ? 1.695 -16.262 21.152 1.00 74.56 99 GLN A N 1
ATOM 714 C CA . GLN A 1 99 ? 2.026 -14.985 21.789 1.00 74.56 99 GLN A CA 1
ATOM 715 C C . GLN A 1 99 ? 1.003 -14.577 22.864 1.00 74.56 99 GLN A C 1
ATOM 717 O O . GLN A 1 99 ? 1.218 -13.595 23.569 1.00 74.56 99 GLN A O 1
ATOM 722 N N . GLY A 1 100 ? -0.098 -15.324 22.998 1.00 79.94 100 GLY A N 1
ATOM 723 C CA . GLY A 1 100 ? -1.147 -15.085 23.982 1.00 79.94 100 GLY A CA 1
ATOM 724 C C . GLY A 1 100 ? -2.557 -15.122 23.396 1.00 79.94 100 GLY A C 1
ATOM 725 O O . GLY A 1 100 ? -2.766 -15.296 22.190 1.00 79.94 100 GLY A O 1
ATOM 726 N N . SER A 1 101 ? -3.531 -14.941 24.284 1.00 83.25 101 SER A N 1
ATOM 727 C CA . SER A 1 101 ? -4.956 -14.891 23.960 1.00 83.25 101 SER A CA 1
ATOM 728 C C . SER A 1 101 ? -5.471 -13.462 24.020 1.00 83.25 101 SER A C 1
ATOM 730 O O . SER A 1 101 ? -5.098 -12.684 24.897 1.00 83.25 101 SER A O 1
ATOM 732 N N . TYR A 1 102 ? -6.375 -13.131 23.105 1.00 86.81 102 TYR A N 1
ATOM 733 C CA . TYR A 1 102 ? -7.111 -11.879 23.166 1.00 86.81 102 TYR A CA 1
ATOM 734 C C . TYR A 1 102 ? -8.023 -11.849 24.403 1.00 86.81 102 TYR A C 1
ATOM 736 O O . TYR A 1 102 ? -8.809 -12.770 24.614 1.00 86.81 102 TYR A O 1
ATOM 744 N N . SER A 1 103 ? -7.927 -10.783 25.197 1.00 86.75 103 SER A N 1
ATOM 745 C CA . SER A 1 103 ? -8.691 -10.580 26.440 1.00 86.75 103 SER A CA 1
ATOM 746 C C . SER A 1 103 ? -9.627 -9.363 26.399 1.00 86.75 103 SER A C 1
ATOM 748 O O . SER A 1 103 ? -10.150 -8.945 27.430 1.00 86.75 103 SER A O 1
ATOM 750 N N . GLY A 1 104 ? -9.819 -8.763 25.221 1.00 88.19 104 GLY A N 1
ATOM 751 C CA . GLY A 1 104 ? -10.687 -7.598 25.046 1.00 88.19 104 GLY A CA 1
ATOM 752 C C . GLY A 1 104 ? -12.176 -7.950 24.881 1.00 88.19 104 GLY A C 1
ATOM 753 O O . GLY A 1 104 ? -12.571 -9.107 25.043 1.00 88.19 104 GLY A O 1
ATOM 754 N N . PRO A 1 105 ? -13.028 -6.956 24.566 1.00 91.12 105 PRO A N 1
ATOM 755 C CA . PRO A 1 105 ? -14.458 -7.180 24.364 1.00 91.12 105 PRO A CA 1
ATOM 756 C C . PRO A 1 105 ? -14.734 -8.119 23.188 1.00 91.12 105 PRO A C 1
ATOM 758 O O . PRO A 1 105 ? -13.957 -8.194 22.245 1.00 91.12 105 PRO A O 1
ATOM 761 N N . VAL A 1 106 ? -15.896 -8.775 23.181 1.00 92.94 106 VAL A N 1
ATOM 762 C CA . VAL A 1 106 ? -16.359 -9.490 21.981 1.00 92.94 106 VAL A CA 1
ATOM 763 C C . VAL A 1 106 ? -16.440 -8.494 20.825 1.00 92.94 106 VAL A C 1
ATOM 765 O O . VAL A 1 106 ? -17.040 -7.431 20.979 1.00 92.94 106 VAL A O 1
ATOM 768 N N . LEU A 1 107 ? -15.844 -8.830 19.683 1.00 94.81 107 LEU A N 1
ATOM 769 C CA . LEU A 1 107 ? -15.755 -7.948 18.522 1.00 94.81 107 LEU A CA 1
ATOM 770 C C . LEU A 1 107 ? -16.678 -8.404 17.387 1.00 94.81 107 LEU A C 1
ATOM 772 O O . LEU A 1 107 ? -17.058 -9.571 17.266 1.00 94.81 107 LEU A O 1
ATOM 776 N N . GLY A 1 108 ? -17.020 -7.457 16.525 1.00 96.38 108 GLY A N 1
ATOM 777 C CA . GLY A 1 108 ? -17.670 -7.691 15.250 1.00 96.38 108 GLY A CA 1
ATOM 778 C C . GLY A 1 108 ? -17.140 -6.756 14.168 1.00 96.38 108 GLY A C 1
ATOM 779 O O . GLY A 1 108 ? -16.556 -5.717 14.462 1.00 96.38 108 GLY A O 1
ATOM 780 N N . LEU A 1 109 ? -17.343 -7.139 12.914 1.00 97.75 109 LEU A N 1
ATOM 781 C CA . LEU A 1 109 ? -17.051 -6.323 11.742 1.00 97.75 109 LEU A CA 1
ATOM 782 C C . LEU A 1 109 ? -18.323 -5.659 11.209 1.00 97.75 109 LEU A C 1
ATOM 784 O O . LEU A 1 109 ? -19.436 -6.137 11.453 1.00 97.75 109 LEU A O 1
ATOM 788 N N . HIS A 1 110 ? -18.144 -4.587 10.438 1.00 97.56 110 HIS A N 1
ATOM 789 C CA . HIS A 1 110 ? -19.216 -3.973 9.653 1.00 97.56 110 HIS A CA 1
ATOM 790 C C . HIS A 1 110 ? -19.977 -5.026 8.809 1.00 97.56 110 HIS A C 1
ATOM 792 O O . HIS A 1 110 ? -19.326 -5.902 8.229 1.00 97.56 110 HIS A O 1
ATOM 798 N N . PRO A 1 111 ? -21.317 -4.934 8.645 1.00 97.56 111 PRO A N 1
ATOM 799 C CA . PRO A 1 111 ? -22.121 -5.893 7.866 1.00 97.56 111 PRO A CA 1
ATOM 800 C C . PRO A 1 111 ? -21.643 -6.120 6.424 1.00 97.56 111 PRO A C 1
ATOM 802 O O . PRO A 1 111 ? -21.834 -7.197 5.868 1.00 97.56 111 PRO A O 1
ATOM 805 N N . GLN A 1 112 ? -20.999 -5.123 5.814 1.00 96.56 112 GLN A N 1
ATOM 806 C CA . GLN A 1 112 ? -20.479 -5.211 4.440 1.00 96.56 112 GLN A CA 1
ATOM 807 C C . GLN A 1 112 ? -19.109 -5.904 4.328 1.00 96.56 112 GLN A C 1
ATOM 809 O O . GLN A 1 112 ? -18.653 -6.182 3.224 1.00 96.56 112 GLN A O 1
ATOM 814 N N . LEU A 1 113 ? -18.443 -6.214 5.445 1.00 96.81 113 LEU A N 1
ATOM 815 C CA . LEU A 1 113 ? -17.103 -6.813 5.464 1.00 96.81 113 LEU A CA 1
ATOM 816 C C . LEU A 1 113 ? -17.151 -8.345 5.561 1.00 96.81 113 LEU A C 1
ATOM 818 O O . LEU A 1 113 ? -16.332 -8.963 6.242 1.00 96.81 113 LEU A O 1
ATOM 822 N N . THR A 1 114 ? -18.102 -8.977 4.868 1.00 97.56 114 THR A N 1
ATOM 823 C CA . THR A 1 114 ? -18.274 -10.441 4.868 1.00 97.56 114 THR A CA 1
ATOM 824 C C . THR A 1 114 ? -17.008 -11.166 4.423 1.00 97.56 114 THR A C 1
ATOM 826 O O . THR A 1 114 ? -16.581 -12.094 5.102 1.00 97.56 114 THR A O 1
ATOM 829 N N . GLY A 1 115 ? -16.341 -10.678 3.373 1.00 95.56 115 GLY A N 1
ATOM 830 C CA . GLY A 1 115 ? -15.080 -11.253 2.899 1.00 95.56 115 GLY A CA 1
ATOM 831 C C . GLY A 1 115 ? -13.951 -11.197 3.936 1.00 95.56 115 GLY A C 1
ATOM 832 O O . GLY A 1 115 ? -13.226 -12.176 4.103 1.00 95.56 115 GLY A O 1
ATOM 833 N N . LEU A 1 116 ? -13.818 -10.095 4.689 1.00 95.75 116 LEU A N 1
ATOM 834 C CA . LEU A 1 116 ? -12.831 -10.015 5.776 1.00 95.75 116 LEU A CA 1
ATOM 835 C C . LEU A 1 116 ? -13.210 -10.916 6.952 1.00 95.75 116 LEU A C 1
ATOM 837 O O . LEU A 1 116 ? -12.328 -11.541 7.535 1.00 95.75 116 LEU A O 1
ATOM 841 N N . ARG A 1 117 ? -14.505 -11.033 7.276 1.00 96.56 117 ARG A N 1
ATOM 842 C CA . ARG A 1 117 ? -14.988 -11.975 8.295 1.00 96.56 117 ARG A CA 1
ATOM 843 C C . ARG A 1 117 ? -14.630 -13.413 7.930 1.00 96.56 117 ARG A C 1
ATOM 845 O O . ARG A 1 117 ? -14.148 -14.147 8.789 1.00 96.56 117 ARG A O 1
ATOM 852 N N . ASP A 1 118 ? -14.825 -13.800 6.673 1.00 96.38 118 ASP A N 1
ATOM 853 C CA . ASP A 1 118 ? -14.515 -15.150 6.197 1.00 96.38 118 ASP A CA 1
ATOM 854 C C . ASP A 1 118 ? -13.002 -15.412 6.207 1.00 96.38 118 ASP A C 1
ATOM 856 O O . ASP A 1 118 ? -12.558 -16.466 6.662 1.00 96.38 118 ASP A O 1
ATOM 860 N N . LEU A 1 119 ? -12.184 -14.429 5.808 1.00 95.75 119 LEU A N 1
ATOM 861 C CA . LEU A 1 119 ? -10.724 -14.518 5.928 1.00 95.75 119 LEU A CA 1
ATOM 862 C C . LEU A 1 119 ? -10.263 -14.612 7.385 1.00 95.75 119 LEU A C 1
ATOM 864 O O . LEU A 1 119 ? -9.331 -15.358 7.677 1.00 95.75 119 LEU A O 1
ATOM 868 N N . PHE A 1 120 ? -10.901 -13.882 8.300 1.00 93.94 120 PHE A N 1
ATOM 869 C CA . PHE A 1 120 ? -10.595 -13.942 9.728 1.00 93.94 120 PHE A CA 1
ATOM 870 C C . PHE A 1 120 ? -10.925 -15.323 10.300 1.00 93.94 120 PHE A C 1
ATOM 872 O O . PHE A 1 120 ? -10.084 -15.931 10.959 1.00 93.94 120 PHE A O 1
ATOM 879 N N . ALA A 1 121 ? -12.107 -15.862 9.983 1.00 93.25 121 ALA A N 1
ATOM 880 C CA . ALA A 1 121 ? -12.507 -17.215 10.371 1.00 93.25 121 ALA A CA 1
ATOM 881 C C . ALA A 1 121 ? -11.557 -18.287 9.807 1.00 93.25 121 ALA A C 1
ATOM 883 O O . ALA A 1 121 ? -11.247 -19.262 10.486 1.00 93.25 121 ALA A O 1
ATOM 884 N N . ALA A 1 122 ? -11.035 -18.070 8.598 1.00 93.75 122 ALA A N 1
ATOM 885 C CA . ALA A 1 122 ? -10.036 -18.925 7.962 1.00 93.75 122 ALA A CA 1
ATOM 886 C C . ALA A 1 122 ? -8.588 -18.676 8.436 1.00 93.75 122 ALA A C 1
ATOM 888 O O . ALA A 1 122 ? -7.663 -19.209 7.824 1.00 93.75 122 ALA A O 1
ATOM 889 N N . GLN A 1 123 ? -8.369 -17.854 9.472 1.00 90.12 123 GLN A N 1
ATOM 890 C CA . GLN A 1 123 ? -7.045 -17.499 10.012 1.00 90.12 123 GLN A CA 1
A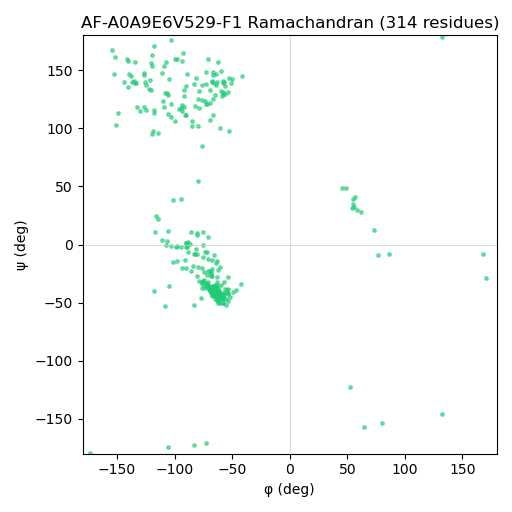TOM 891 C C . GLN A 1 123 ? -6.094 -16.849 8.983 1.00 90.12 123 GLN A C 1
ATOM 893 O O . GLN A 1 123 ? -4.873 -16.964 9.072 1.00 90.12 123 GLN A O 1
ATOM 898 N N . LYS A 1 124 ? -6.655 -16.141 7.996 1.00 91.62 124 LYS A N 1
ATOM 899 C CA . LYS A 1 124 ? -5.941 -15.405 6.935 1.00 91.62 124 LYS A CA 1
ATOM 900 C C . LYS A 1 124 ? -6.066 -13.884 7.060 1.00 91.62 124 LYS A C 1
ATOM 902 O O . LYS A 1 124 ? -5.588 -13.156 6.196 1.00 91.62 124 LYS A O 1
ATOM 907 N N . CYS A 1 125 ? -6.713 -13.398 8.115 1.00 90.75 125 CYS A N 1
ATOM 908 C CA . CYS A 1 125 ? -6.833 -11.983 8.445 1.00 90.75 125 CYS A CA 1
ATOM 909 C C . CYS A 1 125 ? -6.527 -11.790 9.932 1.00 90.75 125 CYS A C 1
ATOM 911 O O . CYS A 1 125 ? -6.959 -12.584 10.765 1.00 90.75 125 CYS A O 1
ATOM 913 N N . ALA A 1 126 ? -5.792 -10.727 10.249 1.00 89.88 126 ALA A N 1
ATOM 914 C CA . ALA A 1 126 ? -5.523 -10.290 11.609 1.00 89.88 126 ALA A CA 1
ATOM 915 C C . ALA A 1 126 ? -5.908 -8.815 11.748 1.00 89.88 126 ALA A C 1
ATOM 917 O O . ALA A 1 126 ? -5.778 -8.038 10.802 1.00 89.88 126 ALA A O 1
ATOM 918 N N . VAL A 1 127 ? -6.361 -8.437 12.941 1.00 87.94 127 VAL A N 1
ATOM 919 C CA . VAL A 1 127 ? -6.658 -7.048 13.298 1.00 87.94 127 VAL A CA 1
ATOM 920 C C . VAL A 1 127 ? -5.608 -6.589 14.295 1.00 87.94 127 VAL A C 1
ATOM 922 O O . VAL A 1 127 ? -5.462 -7.192 15.357 1.00 87.94 127 VAL A O 1
ATOM 925 N N . LEU A 1 128 ? -4.904 -5.510 13.966 1.00 86.19 128 LEU A N 1
ATOM 926 C CA . LEU A 1 128 ? -4.025 -4.825 14.903 1.00 86.19 128 LEU A CA 1
ATOM 927 C C . LEU A 1 128 ? -4.769 -3.607 15.457 1.00 86.19 128 LEU A C 1
ATOM 929 O O . LEU A 1 128 ? -4.994 -2.632 14.745 1.00 86.19 128 LEU A O 1
ATOM 933 N N . ALA A 1 129 ? -5.201 -3.700 16.711 1.00 82.25 129 ALA A N 1
ATOM 934 C CA . ALA A 1 129 ? -5.904 -2.626 17.407 1.00 82.25 129 ALA A CA 1
ATOM 935 C C . ALA A 1 129 ? -4.928 -1.740 18.197 1.00 82.25 129 ALA A C 1
ATOM 937 O O . ALA A 1 129 ? -3.798 -2.142 18.467 1.00 82.25 129 ALA A O 1
ATOM 938 N N . ASN A 1 130 ? -5.398 -0.558 18.614 1.00 80.19 130 ASN A N 1
ATOM 939 C CA . ASN A 1 130 ? -4.643 0.398 19.438 1.00 80.19 130 ASN A CA 1
ATOM 940 C C . ASN A 1 130 ? -3.305 0.816 18.812 1.00 80.19 130 ASN A C 1
ATOM 942 O O . ASN A 1 130 ? -2.283 0.929 19.486 1.00 80.19 130 ASN A O 1
ATOM 946 N N . VAL A 1 131 ? -3.330 1.027 17.501 1.00 83.44 131 VAL A N 1
ATOM 947 C CA . VAL A 1 131 ? -2.175 1.454 16.721 1.00 83.44 131 VAL A CA 1
ATOM 948 C C . VAL A 1 131 ? -2.154 2.974 16.652 1.00 83.44 131 VAL A C 1
ATOM 950 O O . VAL A 1 131 ? -3.146 3.591 16.274 1.00 83.44 131 VAL A O 1
ATOM 953 N N . ALA A 1 132 ? -1.017 3.566 16.999 1.00 80.31 132 ALA A N 1
ATOM 954 C CA . ALA A 1 132 ? -0.755 4.990 16.855 1.00 80.31 132 ALA A CA 1
ATOM 955 C C . ALA A 1 132 ? 0.754 5.238 16.733 1.00 80.31 132 ALA A C 1
ATOM 957 O O . ALA A 1 132 ? 1.576 4.361 17.010 1.00 80.31 132 ALA A O 1
ATOM 958 N N . THR A 1 133 ? 1.113 6.450 16.334 1.00 86.81 133 THR A N 1
ATOM 959 C CA . THR A 1 133 ? 2.478 6.976 16.362 1.00 86.81 133 THR A CA 1
ATOM 960 C C . THR A 1 133 ? 2.882 7.275 17.808 1.00 86.81 133 THR A C 1
ATOM 962 O O . THR A 1 133 ? 2.242 8.055 18.508 1.00 86.81 133 THR A O 1
ATOM 965 N N . LEU A 1 134 ? 3.955 6.640 18.278 1.00 87.81 134 LEU A N 1
ATOM 966 C CA . LEU A 1 134 ? 4.515 6.848 19.614 1.00 87.81 134 LEU A CA 1
ATOM 967 C C . LEU A 1 134 ? 6.039 6.846 19.521 1.00 87.81 134 LEU A C 1
ATOM 969 O O . LEU A 1 134 ? 6.609 5.971 18.874 1.00 87.81 134 LEU A O 1
ATOM 973 N N . VAL A 1 135 ? 6.692 7.793 20.198 1.00 89.94 135 VAL A N 1
ATOM 974 C CA . VAL A 1 135 ? 8.160 7.790 20.365 1.00 89.94 135 VAL A CA 1
ATOM 975 C C . VAL A 1 135 ? 8.580 6.688 21.341 1.00 89.94 135 VAL A C 1
ATOM 977 O O . VAL A 1 135 ? 9.590 6.017 21.157 1.00 89.94 135 VAL A O 1
ATOM 980 N N . GLY A 1 136 ? 7.760 6.459 22.363 1.00 88.38 136 GLY A N 1
ATOM 981 C CA . GLY A 1 136 ? 7.911 5.388 23.335 1.00 88.38 136 GLY A CA 1
ATOM 982 C C . GLY A 1 136 ? 6.703 5.335 24.272 1.00 88.38 136 GLY A C 1
ATOM 983 O O . GLY A 1 136 ? 5.768 6.128 24.117 1.00 88.38 136 GLY A O 1
ATOM 984 N N . PRO A 1 137 ? 6.694 4.406 25.241 1.00 89.69 137 PRO A N 1
ATOM 985 C CA . PRO A 1 137 ? 5.645 4.344 26.251 1.00 89.69 137 PRO A CA 1
ATOM 986 C C . PRO A 1 137 ? 5.520 5.670 27.017 1.00 89.69 137 PRO A C 1
ATOM 988 O O . PRO A 1 137 ? 6.509 6.189 27.531 1.00 89.69 137 PRO A O 1
ATOM 991 N N . ILE A 1 138 ? 4.301 6.203 27.111 1.00 90.19 138 ILE A N 1
ATOM 992 C CA . ILE A 1 138 ? 3.995 7.477 27.771 1.00 90.19 138 ILE A CA 1
ATOM 993 C C . ILE A 1 138 ? 2.728 7.350 28.619 1.00 90.19 138 ILE A C 1
ATOM 995 O O . ILE A 1 138 ? 1.746 6.726 28.219 1.00 90.19 138 ILE A O 1
ATOM 999 N N . THR A 1 139 ? 2.736 7.962 29.801 1.00 93.62 139 THR A N 1
ATOM 1000 C CA . THR A 1 139 ? 1.548 8.118 30.651 1.00 93.62 139 THR A CA 1
ATOM 1001 C C . THR A 1 139 ? 0.860 9.459 30.404 1.00 93.62 139 THR A C 1
ATOM 1003 O O . THR A 1 139 ? 1.486 10.438 29.999 1.00 93.62 139 THR A O 1
ATOM 1006 N N . LYS A 1 140 ? -0.433 9.554 30.738 1.00 93.69 140 LYS A N 1
ATOM 1007 C CA . LYS A 1 140 ? -1.175 10.823 30.660 1.00 93.69 140 LYS A CA 1
ATOM 1008 C C . LYS A 1 140 ? -0.510 11.943 31.472 1.00 93.69 140 LYS A C 1
ATOM 1010 O O . LYS A 1 140 ? -0.434 13.066 30.990 1.00 93.69 140 LYS A O 1
ATOM 1015 N N . ALA A 1 141 ? -0.005 11.635 32.668 1.00 97.56 141 ALA A N 1
ATOM 1016 C CA . ALA A 1 141 ? 0.672 12.617 33.511 1.00 97.56 141 ALA A CA 1
ATOM 1017 C C . ALA A 1 141 ? 1.978 13.120 32.871 1.00 97.56 141 ALA A C 1
ATOM 1019 O O . ALA A 1 141 ? 2.222 14.321 32.862 1.00 97.56 141 ALA A O 1
ATOM 1020 N N . GLN A 1 142 ? 2.784 12.228 32.282 1.00 96.00 142 GLN A N 1
ATOM 1021 C CA . GLN A 1 142 ? 3.997 12.622 31.551 1.00 96.00 142 GLN A CA 1
ATOM 1022 C C . GLN A 1 142 ? 3.680 13.480 30.322 1.00 96.00 142 GLN A C 1
ATOM 1024 O O . GLN A 1 142 ? 4.376 14.459 30.073 1.00 96.00 142 GLN A O 1
ATOM 1029 N N . TYR A 1 143 ? 2.611 13.146 29.592 1.00 93.69 143 TYR A N 1
ATOM 1030 C CA . TYR A 1 143 ? 2.123 13.955 28.476 1.00 93.69 143 TYR A CA 1
ATOM 1031 C C . TYR A 1 143 ? 1.708 15.363 28.931 1.00 93.69 143 TYR A C 1
ATOM 1033 O O . TYR A 1 143 ? 2.165 16.355 28.373 1.00 93.69 143 TYR A O 1
ATOM 1041 N N . GLN A 1 144 ? 0.881 15.458 29.976 1.00 95.56 144 GLN A N 1
ATOM 1042 C CA . GLN A 1 144 ? 0.380 16.734 30.497 1.00 95.56 144 GLN A CA 1
ATOM 1043 C C . GLN A 1 144 ? 1.491 17.612 31.083 1.00 95.56 144 GLN A C 1
ATOM 1045 O O . GLN A 1 144 ? 1.478 18.822 30.880 1.00 95.56 144 GLN A O 1
ATOM 1050 N N . ASN A 1 145 ? 2.457 17.001 31.769 1.00 96.94 145 ASN A N 1
ATOM 1051 C CA . ASN A 1 145 ? 3.591 17.698 32.375 1.00 96.94 145 ASN A CA 1
ATOM 1052 C C . ASN A 1 145 ? 4.773 17.886 31.409 1.00 96.94 145 ASN A C 1
ATOM 1054 O O . ASN A 1 145 ? 5.796 18.422 31.821 1.00 96.94 145 ASN A O 1
ATOM 1058 N N . GLN A 1 146 ? 4.654 17.430 30.155 1.00 94.19 146 GLN A N 1
ATOM 1059 C CA . GLN A 1 146 ? 5.673 17.560 29.105 1.00 94.19 146 GLN A CA 1
ATOM 1060 C C . GLN A 1 146 ? 7.051 16.998 29.502 1.00 94.19 146 GLN A C 1
ATOM 1062 O O . GLN A 1 146 ? 8.091 17.569 29.185 1.00 94.19 146 GLN A O 1
ATOM 1067 N N . THR A 1 147 ? 7.075 15.868 30.213 1.00 95.44 147 THR A N 1
ATOM 1068 C CA . THR A 1 147 ? 8.320 15.294 30.761 1.00 95.44 147 THR A CA 1
ATOM 1069 C C . THR A 1 147 ? 8.970 14.232 29.877 1.00 95.44 147 THR A C 1
ATOM 1071 O O . THR A 1 147 ? 10.028 13.710 30.227 1.00 95.44 147 THR A O 1
ATOM 1074 N N . VAL A 1 148 ? 8.352 13.885 28.746 1.00 93.88 148 VAL A N 1
ATOM 1075 C CA . VAL A 1 148 ? 8.883 12.925 27.768 1.00 93.88 148 VAL A CA 1
ATOM 1076 C C . VAL A 1 148 ? 8.608 13.406 26.344 1.00 93.88 148 VAL A C 1
ATOM 1078 O O . VAL A 1 148 ? 7.672 14.172 26.109 1.00 93.88 148 VAL A O 1
ATOM 1081 N N . ASN A 1 149 ? 9.395 12.915 25.387 1.00 91.00 149 ASN A N 1
ATOM 1082 C CA . ASN A 1 149 ? 9.204 13.232 23.975 1.00 91.00 149 ASN A CA 1
ATOM 1083 C C . ASN A 1 149 ? 7.900 12.626 23.441 1.00 91.00 149 ASN A C 1
ATOM 1085 O O . ASN A 1 149 ? 7.548 11.482 23.736 1.00 91.00 149 ASN A O 1
ATOM 1089 N N . VAL A 1 150 ? 7.219 13.397 22.602 1.00 92.19 150 VAL A N 1
ATOM 1090 C CA . VAL A 1 150 ? 6.020 12.999 21.859 1.00 92.19 150 VAL A CA 1
ATOM 1091 C C . VAL A 1 150 ? 6.302 13.106 20.360 1.00 92.19 150 VAL A C 1
ATOM 1093 O O . VAL A 1 150 ? 7.285 13.753 19.987 1.00 92.19 150 VAL A O 1
ATOM 1096 N N . PRO A 1 151 ? 5.485 12.484 19.490 1.00 91.19 151 PRO A N 1
ATOM 1097 C CA . PRO A 1 151 ? 5.645 12.650 18.054 1.00 91.19 151 PRO A CA 1
ATOM 1098 C C . PRO A 1 151 ? 5.670 14.127 17.648 1.00 91.19 151 PRO A C 1
ATOM 1100 O O . PRO A 1 151 ? 4.935 14.946 18.213 1.00 91.19 151 PRO A O 1
ATOM 1103 N N . LEU A 1 152 ? 6.493 14.460 16.655 1.00 88.56 152 LEU A N 1
ATOM 1104 C CA . LEU A 1 152 ? 6.533 15.799 16.079 1.00 88.56 152 LEU A CA 1
ATOM 1105 C C . LEU A 1 152 ? 5.153 16.174 15.542 1.00 88.56 152 LEU A C 1
ATOM 1107 O O . LEU A 1 152 ? 4.470 15.347 14.935 1.00 88.56 152 LEU A O 1
ATOM 1111 N N . GLN A 1 153 ? 4.762 17.432 15.767 1.00 88.44 153 GLN A N 1
ATOM 1112 C CA . GLN A 1 153 ? 3.494 17.985 15.288 1.00 88.44 153 GLN A CA 1
ATOM 1113 C C . GLN A 1 153 ? 2.305 17.064 15.609 1.00 88.44 153 GLN A C 1
ATOM 1115 O O . GLN A 1 153 ? 1.495 16.715 14.743 1.00 88.44 153 GLN A O 1
ATOM 1120 N N . LEU A 1 154 ? 2.220 16.607 16.864 1.00 87.81 154 LEU A N 1
ATOM 1121 C CA . LEU A 1 154 ? 1.077 15.828 17.332 1.00 87.81 154 LEU A CA 1
ATOM 1122 C C . LEU A 1 154 ? -0.225 16.573 16.983 1.00 87.81 154 LEU A C 1
ATOM 1124 O O . LEU A 1 154 ? -0.289 17.794 17.100 1.00 87.81 154 LEU A O 1
ATOM 1128 N N . PHE A 1 155 ? -1.240 15.830 16.532 1.00 87.12 155 PHE A N 1
ATOM 1129 C CA . PHE A 1 155 ? -2.518 16.324 15.980 1.00 87.12 155 PHE A CA 1
ATOM 1130 C C . PHE A 1 155 ? -2.495 16.861 14.536 1.00 87.12 155 PHE A C 1
ATOM 1132 O O . PHE A 1 155 ? -3.567 17.052 13.963 1.00 87.12 155 PHE A O 1
ATOM 1139 N N . SER A 1 156 ? -1.332 17.030 13.900 1.00 91.69 156 SER A N 1
ATOM 1140 C CA . SER A 1 156 ? -1.255 17.351 12.467 1.00 91.69 156 SER A CA 1
ATOM 1141 C C . SER A 1 156 ? -1.465 16.103 11.610 1.00 91.69 156 SER A C 1
ATOM 1143 O O . SER A 1 156 ? -0.668 15.167 11.651 1.00 91.69 156 SER A O 1
ATOM 1145 N N . HIS A 1 157 ? -2.527 16.078 10.800 1.00 89.12 157 HIS A N 1
ATOM 1146 C CA . HIS A 1 157 ? -2.856 14.907 9.980 1.00 89.12 157 HIS A CA 1
ATOM 1147 C C . HIS A 1 157 ? -1.715 14.522 9.024 1.00 89.12 157 HIS A C 1
ATOM 1149 O O . HIS A 1 157 ? -1.347 13.351 8.941 1.00 89.12 157 HIS A O 1
ATOM 1155 N N . SER A 1 158 ? -1.115 15.500 8.340 1.00 90.69 158 SER A N 1
ATOM 1156 C CA . SER A 1 158 ? -0.015 15.265 7.399 1.00 90.69 158 SER A CA 1
ATOM 1157 C C . SER A 1 158 ? 1.244 14.751 8.092 1.00 90.69 158 SER A C 1
ATOM 1159 O O . SER A 1 158 ? 1.873 13.819 7.594 1.00 90.69 158 SER A O 1
ATOM 1161 N N . ASP A 1 159 ? 1.596 15.301 9.256 1.00 90.62 159 ASP A N 1
ATOM 1162 C CA . ASP A 1 159 ? 2.807 14.889 9.973 1.00 90.62 159 ASP A CA 1
ATOM 1163 C C . ASP A 1 159 ? 2.644 13.513 10.624 1.00 90.62 159 ASP A C 1
ATOM 1165 O O . ASP A 1 159 ? 3.578 12.707 10.617 1.00 90.62 159 ASP A O 1
ATOM 1169 N N . GLN A 1 160 ? 1.447 13.192 11.127 1.00 89.31 160 GLN A N 1
ATOM 1170 C CA . GLN A 1 160 ? 1.156 11.860 11.659 1.00 89.31 160 GLN A CA 1
ATOM 1171 C C . GLN A 1 160 ? 1.103 10.805 10.543 1.00 89.31 160 GLN A C 1
ATOM 1173 O O . GLN A 1 160 ? 1.647 9.712 10.714 1.00 89.31 160 GLN A O 1
ATOM 1178 N N . ALA A 1 161 ? 0.533 11.132 9.376 1.00 89.56 161 ALA A N 1
ATOM 1179 C CA . ALA A 1 161 ? 0.580 10.258 8.204 1.00 89.56 161 ALA A CA 1
ATOM 1180 C C . ALA A 1 161 ? 2.025 10.030 7.729 1.00 89.56 161 ALA A C 1
ATOM 1182 O O . ALA A 1 161 ? 2.414 8.893 7.458 1.00 89.56 161 ALA A O 1
ATOM 1183 N N . ASN A 1 162 ? 2.847 11.084 7.695 1.00 90.50 162 ASN A N 1
ATOM 1184 C CA . ASN A 1 162 ? 4.262 10.969 7.355 1.00 90.50 162 ASN A CA 1
ATOM 1185 C C . ASN A 1 162 ? 5.010 10.093 8.370 1.00 90.50 162 ASN A C 1
ATOM 1187 O O . ASN A 1 162 ? 5.686 9.149 7.978 1.00 90.50 162 ASN A O 1
ATOM 1191 N N . SER A 1 163 ? 4.813 10.322 9.671 1.00 90.75 163 SER A N 1
ATOM 1192 C CA . SER A 1 163 ? 5.399 9.512 10.750 1.00 90.75 163 SER A CA 1
ATOM 1193 C C . SER A 1 163 ? 5.040 8.026 10.624 1.00 90.75 163 SER A C 1
ATOM 1195 O O . SER A 1 163 ? 5.881 7.157 10.857 1.00 90.75 163 SER A O 1
ATOM 1197 N N . TRP A 1 164 ? 3.806 7.718 10.211 1.00 88.88 164 TRP A N 1
ATOM 1198 C CA . TRP A 1 164 ? 3.355 6.348 9.958 1.00 88.88 164 TRP A CA 1
ATOM 1199 C C . TRP A 1 164 ? 4.078 5.693 8.770 1.00 88.88 164 TRP A C 1
ATOM 1201 O O . TRP A 1 164 ? 4.454 4.520 8.819 1.00 88.88 164 TRP A O 1
ATOM 1211 N N . GLN A 1 165 ? 4.303 6.452 7.698 1.00 92.06 165 GLN A N 1
ATOM 1212 C CA . GLN A 1 165 ? 4.987 5.965 6.500 1.00 92.06 165 GLN A CA 1
ATOM 1213 C C . GLN A 1 165 ? 6.508 5.859 6.683 1.00 92.06 165 GLN A C 1
ATOM 1215 O O . GLN A 1 165 ? 7.133 4.911 6.196 1.00 92.06 165 GLN A O 1
ATOM 1220 N N . THR A 1 166 ? 7.118 6.799 7.405 1.00 92.69 166 THR A N 1
ATOM 1221 C CA . THR A 1 166 ? 8.560 6.811 7.674 1.00 92.69 166 THR A CA 1
ATOM 1222 C C . THR A 1 166 ? 8.940 5.847 8.787 1.00 92.69 166 THR A C 1
ATOM 1224 O O . THR A 1 166 ? 10.031 5.280 8.743 1.00 92.69 166 THR A O 1
ATOM 1227 N N . GLY A 1 167 ? 8.057 5.628 9.765 1.00 91.25 167 GLY A N 1
ATOM 1228 C CA . GLY A 1 167 ? 8.352 4.901 10.999 1.00 91.25 167 GLY A CA 1
ATOM 1229 C C . GLY A 1 167 ? 9.219 5.691 11.987 1.00 91.25 167 GLY A C 1
ATOM 1230 O O . GLY A 1 167 ? 9.735 5.098 12.930 1.00 91.25 167 GLY A O 1
ATOM 1231 N N . PHE A 1 168 ? 9.395 6.997 11.766 1.00 89.94 168 PHE A N 1
ATOM 1232 C CA . PHE A 1 168 ? 10.156 7.903 12.626 1.00 89.94 168 PHE A CA 1
ATOM 1233 C C . PHE A 1 168 ? 9.221 9.008 13.138 1.00 89.94 168 PHE A C 1
ATOM 1235 O O . PHE A 1 168 ? 8.968 9.972 12.419 1.00 89.94 168 PHE A O 1
ATOM 1242 N N . PRO A 1 169 ? 8.646 8.854 14.343 1.00 88.69 169 PRO A N 1
ATOM 1243 C CA . PRO A 1 169 ? 7.675 9.809 14.877 1.00 88.69 169 PRO A CA 1
ATOM 1244 C C . PRO A 1 169 ? 8.314 11.073 15.467 1.00 88.69 169 PRO A C 1
ATOM 1246 O O . PRO A 1 169 ? 7.632 12.076 15.636 1.00 88.69 169 PRO A O 1
ATOM 1249 N N . ASP A 1 170 ? 9.600 11.042 15.807 1.00 87.81 170 ASP A N 1
ATOM 1250 C CA . ASP A 1 170 ? 10.340 12.117 16.481 1.00 87.81 170 ASP A CA 1
ATOM 1251 C C . ASP A 1 170 ? 11.333 12.853 15.569 1.00 87.81 170 ASP A C 1
ATOM 1253 O O . ASP A 1 170 ? 12.021 13.772 16.012 1.00 87.81 170 ASP A O 1
ATOM 1257 N N . SER A 1 171 ? 11.434 12.457 14.299 1.00 87.44 171 SER A N 1
ATOM 1258 C CA . SER A 1 171 ? 12.412 13.007 13.363 1.00 87.44 171 SER A CA 1
ATOM 1259 C C . SER A 1 171 ? 11.937 12.923 11.908 1.00 87.44 171 SER A C 1
ATOM 1261 O O . SER A 1 171 ? 11.235 11.983 11.531 1.00 87.44 171 SER A O 1
ATOM 1263 N N . PRO A 1 172 ? 12.311 13.894 11.055 1.00 87.81 172 PRO A N 1
ATOM 1264 C CA . PRO A 1 172 ? 12.026 13.812 9.628 1.00 87.81 172 PRO A CA 1
ATOM 1265 C C . PRO A 1 172 ? 12.816 12.667 8.981 1.00 87.81 172 PRO A C 1
ATOM 1267 O O . PRO A 1 172 ? 13.947 12.369 9.365 1.00 87.81 172 PRO A O 1
ATOM 1270 N N . SER A 1 173 ? 12.245 12.052 7.944 1.00 91.06 173 SER A N 1
ATOM 1271 C CA . SER A 1 173 ? 12.930 11.032 7.150 1.00 91.06 173 SER A CA 1
ATOM 1272 C C . SER A 1 173 ? 12.543 11.132 5.684 1.00 91.06 173 SER A C 1
ATOM 1274 O O . SER A 1 173 ? 11.372 11.290 5.353 1.00 91.06 173 SER A O 1
ATOM 1276 N N . ASN A 1 174 ? 13.533 10.960 4.811 1.00 91.56 174 ASN A N 1
ATOM 1277 C CA . ASN A 1 174 ? 13.326 10.872 3.365 1.00 91.56 174 ASN A CA 1
ATOM 1278 C C . ASN A 1 174 ? 13.062 9.427 2.902 1.00 91.56 174 ASN A C 1
ATOM 1280 O O . ASN A 1 174 ? 12.937 9.183 1.706 1.00 91.56 174 ASN A O 1
ATOM 1284 N N . THR A 1 175 ? 13.014 8.462 3.831 1.00 94.94 175 THR A N 1
ATOM 1285 C CA . THR A 1 175 ? 12.782 7.046 3.517 1.00 94.94 175 THR A CA 1
ATOM 1286 C C . THR A 1 175 ? 11.626 6.481 4.326 1.00 94.94 175 THR A C 1
ATOM 1288 O O . THR A 1 175 ? 11.427 6.811 5.498 1.00 94.94 175 THR A O 1
ATOM 1291 N N . GLY A 1 176 ? 10.894 5.567 3.708 1.00 94.50 176 GLY A N 1
ATOM 1292 C CA . GLY A 1 176 ? 9.824 4.809 4.326 1.00 94.50 176 GLY A CA 1
ATOM 1293 C C . GLY A 1 17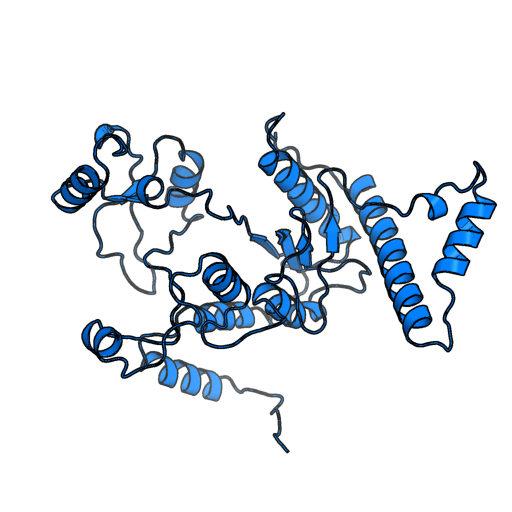6 ? 10.259 3.429 4.782 1.00 94.50 176 GLY A C 1
ATOM 1294 O O . GLY A 1 176 ? 11.253 2.870 4.310 1.00 94.50 176 GLY A O 1
ATOM 1295 N N . TRP A 1 177 ? 9.506 2.843 5.711 1.00 93.31 177 TRP A N 1
ATOM 1296 C CA . TRP A 1 177 ? 9.858 1.527 6.244 1.00 93.31 177 TRP A CA 1
ATOM 1297 C C . TRP A 1 177 ? 9.694 0.399 5.211 1.00 93.31 177 TRP A C 1
ATOM 1299 O O . TRP A 1 177 ? 10.451 -0.570 5.274 1.00 93.31 177 TRP A O 1
ATOM 1309 N N . LEU A 1 178 ? 8.798 0.536 4.222 1.00 94.44 178 LEU A N 1
ATOM 1310 C CA . LEU A 1 178 ? 8.702 -0.415 3.107 1.00 94.44 178 LEU A CA 1
ATOM 1311 C C . LEU A 1 178 ? 9.852 -0.268 2.113 1.00 94.44 178 LEU A C 1
ATOM 1313 O O . LEU A 1 178 ? 10.368 -1.276 1.641 1.00 94.44 178 LEU A O 1
ATOM 1317 N N . GLY A 1 179 ? 10.304 0.954 1.840 1.00 94.88 179 GLY A N 1
ATOM 1318 C CA . GLY A 1 179 ? 11.489 1.192 1.020 1.00 94.88 179 GLY A CA 1
ATOM 1319 C C . GLY A 1 179 ? 12.756 0.627 1.656 1.00 94.88 179 GLY A C 1
ATOM 1320 O O . GLY A 1 179 ? 13.518 -0.080 0.999 1.00 94.88 179 GLY A O 1
ATOM 1321 N N . ARG A 1 180 ? 12.933 0.835 2.968 1.00 94.38 180 ARG A N 1
ATOM 1322 C CA . ARG A 1 180 ? 14.032 0.219 3.734 1.00 94.38 180 ARG A CA 1
ATOM 1323 C C . ARG A 1 180 ? 13.929 -1.308 3.780 1.00 94.38 180 ARG A C 1
ATOM 1325 O O . ARG A 1 180 ? 14.949 -1.984 3.694 1.00 94.38 180 ARG A O 1
ATOM 1332 N N . ALA A 1 181 ? 12.723 -1.871 3.875 1.00 92.25 181 ALA A N 1
ATOM 1333 C CA . ALA A 1 181 ? 12.531 -3.314 3.726 1.00 92.25 181 ALA A CA 1
ATOM 1334 C C . ALA A 1 181 ? 12.911 -3.788 2.310 1.00 92.25 181 ALA A C 1
ATOM 1336 O O . ALA A 1 181 ? 13.559 -4.823 2.163 1.00 92.25 181 ALA A O 1
ATOM 1337 N N . GLY A 1 182 ? 12.574 -3.007 1.281 1.00 92.12 182 GLY A N 1
ATOM 1338 C CA . GLY A 1 182 ? 12.982 -3.243 -0.100 1.00 92.12 182 GLY A CA 1
ATOM 1339 C C . GLY A 1 182 ? 14.502 -3.290 -0.268 1.00 92.12 182 GLY A C 1
ATOM 1340 O O . GLY A 1 182 ? 15.010 -4.236 -0.867 1.00 92.12 182 GLY A O 1
ATOM 1341 N N . ASP A 1 183 ? 15.234 -2.338 0.323 1.00 92.38 183 ASP A N 1
ATOM 1342 C CA . ASP A 1 183 ? 16.706 -2.314 0.303 1.00 92.38 183 ASP A CA 1
ATOM 1343 C C . ASP A 1 183 ? 17.307 -3.634 0.818 1.00 92.38 183 ASP A C 1
ATOM 1345 O O . ASP A 1 183 ? 18.232 -4.181 0.217 1.00 92.38 183 ASP A O 1
ATOM 1349 N N . LEU A 1 184 ? 16.745 -4.185 1.900 1.00 90.88 184 LEU A N 1
ATOM 1350 C CA . LEU A 1 184 ? 17.183 -5.458 2.487 1.00 90.88 184 LEU A CA 1
ATOM 1351 C C . LEU A 1 184 ? 16.828 -6.677 1.618 1.00 90.88 184 LEU A C 1
ATOM 1353 O O . LEU A 1 184 ? 17.452 -7.731 1.739 1.00 90.88 184 LEU A O 1
ATOM 1357 N N . MET A 1 185 ? 15.827 -6.552 0.743 1.00 89.19 185 MET A N 1
ATOM 1358 C CA . MET A 1 185 ? 15.316 -7.638 -0.097 1.00 89.19 185 MET A CA 1
ATOM 1359 C C . MET A 1 185 ? 15.860 -7.621 -1.530 1.00 89.19 185 MET A C 1
ATOM 1361 O O . MET A 1 185 ? 15.554 -8.541 -2.290 1.00 89.19 185 MET A O 1
ATOM 1365 N N . LEU A 1 186 ? 16.689 -6.643 -1.910 1.00 83.75 186 LEU A N 1
ATOM 1366 C CA . LEU A 1 186 ? 17.260 -6.542 -3.260 1.00 83.75 186 LEU A CA 1
ATOM 1367 C C . LEU A 1 186 ? 17.939 -7.844 -3.711 1.00 83.75 186 LEU A C 1
ATOM 1369 O O . LEU A 1 186 ? 17.648 -8.341 -4.794 1.00 83.75 186 LEU A O 1
ATOM 1373 N N . ALA A 1 187 ? 18.739 -8.470 -2.840 1.00 85.00 187 ALA A N 1
ATOM 1374 C CA . ALA A 1 187 ? 19.444 -9.724 -3.134 1.00 85.00 187 ALA A CA 1
ATOM 1375 C C . ALA A 1 187 ? 18.526 -10.949 -3.344 1.00 85.00 187 ALA A C 1
ATOM 1377 O O . ALA A 1 187 ? 18.995 -12.014 -3.739 1.00 85.00 187 ALA A O 1
ATOM 1378 N N . ARG A 1 188 ? 17.219 -10.833 -3.062 1.00 82.88 188 ARG A N 1
ATOM 1379 C CA . ARG A 1 188 ? 16.217 -11.894 -3.287 1.00 82.88 188 ARG A CA 1
ATOM 1380 C C . ARG A 1 188 ? 15.570 -11.818 -4.670 1.00 82.88 188 ARG A C 1
ATOM 1382 O O . ARG A 1 188 ? 14.677 -12.613 -4.959 1.00 82.88 188 ARG A O 1
ATOM 1389 N N . ASN A 1 189 ? 15.988 -10.867 -5.496 1.00 82.62 189 ASN A N 1
ATOM 1390 C CA . ASN A 1 189 ? 15.482 -10.646 -6.842 1.00 82.62 189 ASN A CA 1
ATOM 1391 C C . ASN A 1 189 ? 16.626 -10.791 -7.851 1.00 82.62 189 ASN A C 1
ATOM 1393 O O . ASN A 1 189 ? 17.794 -10.619 -7.504 1.00 82.62 189 ASN A O 1
ATOM 1397 N N . GLY A 1 190 ? 16.287 -11.157 -9.087 1.00 81.94 190 GLY A N 1
ATOM 1398 C CA . GLY A 1 190 ? 17.241 -11.206 -10.191 1.00 81.94 190 GLY A CA 1
ATOM 1399 C C . GLY A 1 190 ? 17.636 -9.811 -10.677 1.00 81.94 190 GLY A C 1
ATOM 1400 O O . GLY A 1 190 ? 17.286 -8.792 -10.080 1.00 81.94 190 GLY A O 1
ATOM 1401 N N . SER A 1 191 ? 18.349 -9.757 -11.799 1.00 84.69 191 SER A N 1
ATOM 1402 C CA . SER A 1 191 ? 18.825 -8.511 -12.414 1.00 84.69 191 SER A CA 1
ATOM 1403 C C . SER A 1 191 ? 17.724 -7.798 -13.212 1.00 84.69 191 SER A C 1
ATOM 1405 O O . SER A 1 191 ? 17.886 -7.503 -14.395 1.00 84.69 191 SER A O 1
ATOM 1407 N N . SER A 1 192 ? 16.593 -7.526 -12.561 1.00 89.62 192 SER A N 1
ATOM 1408 C CA . SER A 1 192 ? 15.472 -6.784 -13.140 1.00 89.62 192 SER A CA 1
ATOM 1409 C C . SER A 1 192 ? 15.764 -5.281 -13.198 1.00 89.62 192 SER A C 1
ATOM 1411 O O . SER A 1 192 ? 16.244 -4.721 -12.210 1.00 89.62 192 SER A O 1
ATOM 1413 N N . PRO A 1 193 ? 15.436 -4.585 -14.304 1.00 90.81 193 PRO A N 1
ATOM 1414 C CA . PRO A 1 193 ? 15.448 -3.122 -14.339 1.00 90.81 193 PRO A CA 1
ATOM 1415 C C . PRO A 1 193 ? 14.247 -2.505 -13.602 1.00 90.81 193 PRO A C 1
ATOM 1417 O O . PRO A 1 193 ? 14.207 -1.292 -13.400 1.00 90.81 193 PRO A O 1
ATOM 1420 N N . VAL A 1 194 ? 13.254 -3.318 -13.223 1.00 93.81 194 VAL A N 1
ATOM 1421 C CA . VAL A 1 194 ? 12.035 -2.872 -12.550 1.00 93.81 194 VAL A CA 1
ATOM 1422 C C . VAL A 1 194 ? 12.242 -2.939 -11.042 1.00 93.81 194 VAL A C 1
ATOM 1424 O O . VAL A 1 194 ? 12.712 -3.940 -10.508 1.00 93.81 194 VAL A O 1
ATOM 1427 N N . SER A 1 195 ? 11.859 -1.878 -10.338 1.00 94.12 195 SER A N 1
ATOM 1428 C CA . SER A 1 195 ? 11.895 -1.875 -8.877 1.00 94.12 195 SER A CA 1
ATOM 1429 C C . SER A 1 195 ? 10.931 -2.900 -8.283 1.00 94.12 195 SER A C 1
ATOM 1431 O O . SER A 1 195 ? 9.834 -3.121 -8.797 1.00 94.12 195 SER A O 1
ATOM 1433 N N . ILE A 1 196 ? 11.311 -3.480 -7.147 1.00 94.31 196 ILE A N 1
ATOM 1434 C CA . ILE A 1 196 ? 10.438 -4.364 -6.367 1.00 94.31 196 ILE A CA 1
ATOM 1435 C C . ILE A 1 196 ? 9.384 -3.579 -5.584 1.00 94.31 196 ILE A C 1
ATOM 1437 O O . ILE A 1 196 ? 8.370 -4.156 -5.202 1.00 94.31 196 ILE A O 1
ATOM 1441 N N . CYS A 1 197 ? 9.615 -2.282 -5.364 1.00 95.62 197 CYS A N 1
ATOM 1442 C CA . CYS A 1 197 ? 8.640 -1.344 -4.827 1.00 95.62 197 CYS A CA 1
ATOM 1443 C C . CYS A 1 197 ? 7.863 -0.723 -5.987 1.00 95.62 197 CYS A C 1
ATOM 1445 O O . CYS A 1 197 ? 8.425 0.047 -6.764 1.00 95.62 197 CYS A O 1
ATOM 1447 N N . MET A 1 198 ? 6.584 -1.055 -6.107 1.00 96.50 198 MET A N 1
ATOM 1448 C CA . MET A 1 198 ? 5.707 -0.615 -7.189 1.00 96.50 198 MET A CA 1
ATOM 1449 C C . MET A 1 198 ? 4.502 0.129 -6.617 1.00 96.50 198 MET A C 1
ATOM 1451 O O . MET A 1 198 ? 3.877 -0.362 -5.681 1.00 96.50 198 MET A O 1
ATOM 1455 N N . SER A 1 199 ? 4.152 1.276 -7.188 1.00 96.50 199 SER A N 1
ATOM 1456 C CA . SER A 1 199 ? 3.014 2.082 -6.738 1.00 96.50 199 SER A CA 1
ATOM 1457 C C . SER A 1 199 ? 1.996 2.260 -7.852 1.00 96.50 199 SER A C 1
ATOM 1459 O O . SER A 1 199 ? 2.365 2.629 -8.969 1.00 96.50 199 SER A O 1
ATOM 1461 N N . LEU A 1 200 ? 0.720 2.054 -7.531 1.00 96.06 200 LEU A N 1
ATOM 1462 C CA . LEU A 1 200 ? -0.425 2.407 -8.373 1.00 96.06 200 LEU A CA 1
ATOM 1463 C C . LEU A 1 200 ? -1.187 3.632 -7.850 1.00 96.06 200 LEU A C 1
ATOM 1465 O O . LEU A 1 200 ? -2.214 4.014 -8.417 1.00 96.06 200 LEU A O 1
ATOM 1469 N N . ALA A 1 201 ? -0.689 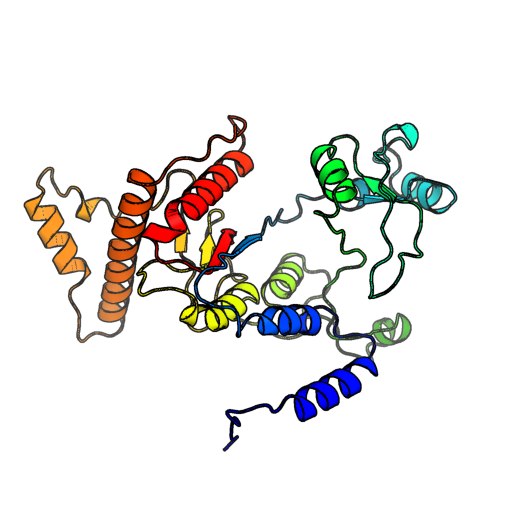4.245 -6.776 1.00 91.19 201 ALA A N 1
ATOM 1470 C CA . ALA A 1 201 ? -1.246 5.440 -6.150 1.00 91.19 201 ALA A CA 1
ATOM 1471 C C . ALA A 1 201 ? -0.282 6.642 -6.226 1.00 91.19 201 ALA A C 1
ATOM 1473 O O . ALA A 1 201 ? -0.348 7.563 -5.417 1.00 91.19 201 ALA A O 1
ATOM 1474 N N . GLY A 1 202 ? 0.630 6.645 -7.206 1.00 90.38 202 GLY A N 1
ATOM 1475 C CA . GLY A 1 202 ? 1.584 7.735 -7.426 1.00 90.38 202 GLY A CA 1
ATOM 1476 C C . GLY A 1 202 ? 2.793 7.684 -6.492 1.00 90.38 202 GLY A C 1
ATOM 1477 O O . GLY A 1 202 ? 3.214 6.615 -6.050 1.00 90.38 202 GLY A O 1
ATOM 1478 N N . SER A 1 203 ? 3.408 8.836 -6.228 1.00 90.81 203 SER A N 1
ATOM 1479 C CA . SER A 1 203 ? 4.619 8.898 -5.408 1.00 90.81 203 SER A CA 1
ATOM 1480 C C . SER A 1 203 ? 4.312 8.807 -3.915 1.00 90.81 203 SER A C 1
ATOM 1482 O O . SER A 1 203 ? 3.485 9.564 -3.418 1.00 90.81 203 SER A O 1
ATOM 1484 N N . ASN A 1 204 ? 5.030 7.952 -3.184 1.00 92.31 204 ASN A N 1
ATOM 1485 C CA . ASN A 1 204 ? 4.878 7.801 -1.742 1.00 92.31 204 ASN A CA 1
ATOM 1486 C C . ASN A 1 204 ? 6.236 7.641 -1.026 1.00 92.31 204 ASN A C 1
ATOM 1488 O O . ASN A 1 204 ? 7.198 7.075 -1.552 1.00 92.31 204 ASN A O 1
ATOM 1492 N N . VAL A 1 205 ? 6.331 8.160 0.204 1.00 92.94 205 VAL A N 1
ATOM 1493 C CA . VAL A 1 205 ? 7.557 8.015 1.005 1.00 92.94 205 VAL A CA 1
ATOM 1494 C C . VAL A 1 205 ? 7.678 6.602 1.569 1.00 92.94 205 VAL A C 1
ATOM 1496 O O . VAL A 1 205 ? 8.794 6.102 1.670 1.00 92.94 205 VAL A O 1
ATOM 1499 N N . ILE A 1 206 ? 6.559 5.918 1.861 1.00 94.94 206 ILE A N 1
ATOM 1500 C CA . ILE A 1 206 ? 6.572 4.586 2.485 1.00 94.94 206 ILE A CA 1
ATOM 1501 C C . ILE A 1 206 ? 7.422 3.574 1.695 1.00 94.94 206 ILE A C 1
ATOM 1503 O O . ILE A 1 206 ? 8.174 2.819 2.312 1.00 94.94 206 ILE A O 1
ATOM 1507 N N . GLN A 1 207 ? 7.387 3.599 0.358 1.00 95.38 207 GLN A N 1
ATOM 1508 C CA . GLN A 1 207 ? 8.167 2.718 -0.523 1.00 95.38 207 GLN A CA 1
ATOM 1509 C C . GLN A 1 207 ? 9.550 3.260 -0.923 1.00 95.38 207 GLN A C 1
ATOM 1511 O O . GLN A 1 207 ? 10.295 2.561 -1.615 1.00 95.38 207 GLN A O 1
ATOM 1516 N N . SER A 1 208 ? 9.914 4.473 -0.500 1.00 94.19 208 SER A N 1
ATOM 1517 C CA . SER A 1 208 ? 11.200 5.095 -0.831 1.00 94.19 208 SER A CA 1
ATOM 1518 C C . SER A 1 208 ? 12.301 4.590 0.108 1.00 94.19 208 SER A C 1
ATOM 1520 O O . SER A 1 208 ? 12.196 4.732 1.327 1.00 94.19 208 SER A O 1
ATOM 1522 N N . GLY A 1 209 ? 13.329 3.941 -0.443 1.00 93.75 209 GLY A N 1
ATOM 1523 C CA . GLY A 1 209 ? 14.492 3.427 0.289 1.00 93.75 209 GLY A CA 1
ATOM 1524 C C . GLY A 1 209 ? 15.743 4.279 0.065 1.00 93.75 209 GLY A C 1
ATOM 1525 O O . GLY A 1 209 ? 15.695 5.317 -0.589 1.00 93.75 209 GLY A O 1
ATOM 1526 N N . ASN A 1 210 ? 16.882 3.824 0.589 1.00 92.94 210 ASN A N 1
ATOM 1527 C CA . ASN A 1 210 ? 18.184 4.416 0.273 1.00 92.94 210 ASN A CA 1
ATOM 1528 C C . ASN A 1 210 ? 18.676 3.998 -1.120 1.00 92.94 210 ASN A C 1
ATOM 1530 O O . ASN A 1 210 ? 19.372 4.768 -1.775 1.00 92.94 210 ASN A O 1
ATOM 1534 N N . ASN A 1 211 ? 18.333 2.784 -1.567 1.00 90.19 211 ASN A N 1
ATOM 1535 C CA . ASN A 1 211 ? 18.733 2.250 -2.872 1.00 90.19 211 ASN A CA 1
ATOM 1536 C C . ASN A 1 211 ? 17.519 1.958 -3.759 1.00 90.19 211 ASN A C 1
ATOM 1538 O O . ASN A 1 211 ? 17.547 2.205 -4.965 1.00 90.19 211 ASN A O 1
ATOM 1542 N N . VAL A 1 212 ? 16.449 1.415 -3.174 1.00 90.25 212 VAL A N 1
ATOM 1543 C CA . VAL A 1 212 ? 15.205 1.140 -3.886 1.00 90.25 212 VAL A CA 1
ATOM 1544 C C . VAL A 1 212 ? 14.459 2.440 -4.156 1.00 90.25 212 VAL A C 1
ATOM 1546 O O . VAL A 1 212 ? 14.089 3.179 -3.245 1.00 90.25 212 VAL A O 1
ATOM 1549 N N . ILE A 1 213 ? 14.180 2.672 -5.434 1.00 85.19 213 ILE A N 1
ATOM 1550 C CA . ILE A 1 213 ? 13.347 3.770 -5.916 1.00 85.19 213 ILE A CA 1
ATOM 1551 C C . ILE A 1 213 ? 12.016 3.162 -6.342 1.00 85.19 213 ILE A C 1
ATOM 1553 O O . ILE A 1 213 ? 12.006 2.195 -7.102 1.00 85.19 213 ILE A O 1
ATOM 1557 N N . GLN A 1 214 ? 10.896 3.692 -5.857 1.00 91.25 214 GLN A N 1
ATOM 1558 C CA . GLN A 1 214 ? 9.570 3.215 -6.255 1.00 91.25 214 GLN A CA 1
ATOM 1559 C C . GLN A 1 214 ? 9.374 3.313 -7.780 1.00 91.25 214 GLN A C 1
ATOM 1561 O O . GLN A 1 214 ? 9.777 4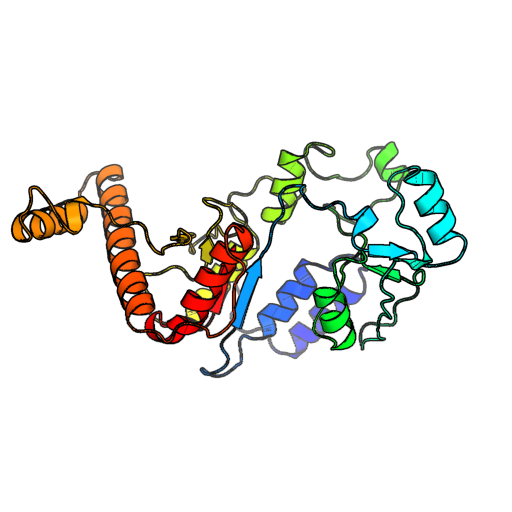.291 -8.416 1.00 91.25 214 GLN A O 1
ATOM 1566 N N . TYR A 1 215 ? 8.722 2.316 -8.368 1.00 94.12 215 TYR A N 1
ATOM 1567 C CA . TYR A 1 215 ? 8.312 2.327 -9.765 1.00 94.12 215 TYR A CA 1
ATOM 1568 C C . TYR A 1 215 ? 6.815 2.612 -9.867 1.00 94.12 215 TYR A C 1
ATOM 1570 O O . TYR A 1 215 ? 5.998 1.889 -9.300 1.00 94.12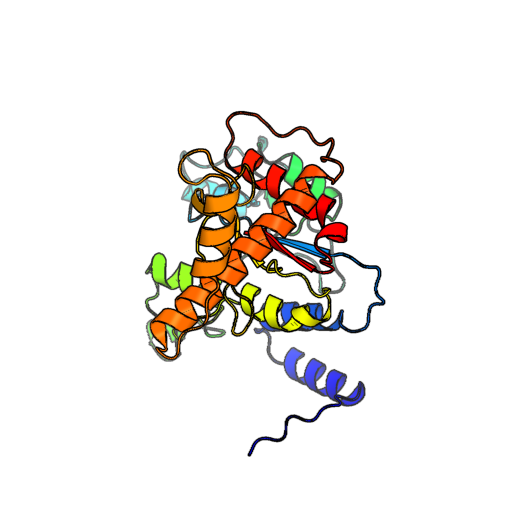 215 TYR A O 1
ATOM 1578 N N . GLN A 1 216 ? 6.457 3.688 -10.563 1.00 94.12 216 GLN A N 1
ATOM 1579 C CA . GLN A 1 216 ? 5.071 4.135 -10.681 1.00 94.12 216 GLN A CA 1
ATOM 1580 C C . GLN A 1 216 ? 4.400 3.495 -11.894 1.00 94.12 216 GLN A C 1
ATOM 1582 O O . GLN A 1 216 ? 4.976 3.425 -12.981 1.00 94.12 216 GLN A O 1
ATOM 1587 N N . LEU A 1 217 ? 3.170 3.043 -11.688 1.00 94.69 217 LEU A N 1
ATOM 1588 C CA . LEU A 1 217 ? 2.351 2.328 -12.654 1.00 94.69 217 LEU A CA 1
ATOM 1589 C C . LEU A 1 217 ? 0.933 2.895 -12.647 1.00 94.69 217 LEU A C 1
ATOM 1591 O O . LEU A 1 217 ? 0.475 3.464 -11.658 1.00 94.69 217 LEU A O 1
ATOM 1595 N N . THR A 1 218 ? 0.220 2.691 -13.746 1.00 95.56 218 THR A N 1
ATOM 1596 C CA . THR A 1 218 ? -1.224 2.918 -13.822 1.00 95.56 218 THR A CA 1
ATOM 1597 C C . THR A 1 218 ? -1.974 1.591 -13.760 1.00 95.56 218 THR A C 1
ATOM 1599 O O . THR A 1 218 ? -1.388 0.506 -13.782 1.00 95.56 218 THR A O 1
ATOM 1602 N N . THR A 1 219 ? -3.302 1.665 -13.741 1.00 94.94 219 THR A N 1
ATOM 1603 C CA . THR A 1 219 ? -4.178 0.494 -13.884 1.00 94.94 219 THR A CA 1
ATOM 1604 C C . THR A 1 219 ? -4.041 -0.212 -15.238 1.00 94.94 219 THR A C 1
ATOM 1606 O O . THR A 1 219 ? -4.463 -1.362 -15.357 1.00 94.94 219 THR A O 1
ATOM 1609 N N . ASP A 1 220 ? -3.409 0.431 -16.227 1.00 92.31 220 ASP A N 1
ATOM 1610 C CA . ASP A 1 220 ? -3.164 -0.113 -17.569 1.00 92.31 220 ASP A CA 1
ATOM 1611 C C . ASP A 1 220 ? -1.727 -0.622 -17.767 1.00 92.31 220 ASP A C 1
ATOM 1613 O O . ASP A 1 220 ? -1.470 -1.418 -18.671 1.00 92.31 220 ASP A O 1
ATOM 1617 N N . GLY A 1 221 ? -0.803 -0.250 -16.876 1.00 93.94 221 GLY A N 1
ATOM 1618 C CA . GLY A 1 221 ? 0.565 -0.758 -16.835 1.00 93.94 221 GLY A CA 1
ATOM 1619 C C . GLY A 1 221 ? 1.581 0.368 -16.695 1.00 93.94 221 GLY A C 1
ATOM 1620 O O . GLY A 1 221 ? 1.339 1.363 -16.013 1.00 93.94 221 GLY A O 1
ATOM 1621 N N . SER A 1 222 ? 2.748 0.198 -17.311 1.00 93.56 222 SER A N 1
ATOM 1622 C CA . SER A 1 222 ? 3.766 1.245 -17.369 1.00 93.56 222 SER A CA 1
ATOM 1623 C C . SER A 1 222 ? 3.368 2.370 -18.323 1.00 93.56 222 SER A C 1
ATOM 1625 O O . SER A 1 222 ? 2.693 2.157 -19.332 1.00 93.56 222 SER A O 1
ATOM 1627 N N . VAL A 1 223 ? 3.807 3.588 -18.000 1.00 91.06 223 VAL A N 1
ATOM 1628 C CA . VAL A 1 223 ? 3.638 4.759 -18.865 1.00 91.06 223 VAL A CA 1
ATOM 1629 C C . VAL A 1 223 ? 4.880 4.909 -19.731 1.00 91.06 223 VAL A C 1
ATOM 1631 O O . VAL A 1 223 ? 5.975 5.173 -19.236 1.00 91.06 223 VAL A O 1
ATOM 1634 N N . GLN A 1 224 ? 4.699 4.750 -21.037 1.00 90.06 224 GLN A N 1
ATOM 1635 C CA . GLN A 1 224 ? 5.779 4.863 -22.006 1.00 90.06 224 GLN A CA 1
ATOM 1636 C C . GLN A 1 224 ? 6.073 6.329 -22.351 1.00 90.06 224 GLN A C 1
ATOM 1638 O O . GLN A 1 224 ? 5.161 7.138 -22.526 1.00 90.06 224 GLN A O 1
ATOM 1643 N N . ILE A 1 225 ? 7.353 6.655 -22.550 1.00 90.19 225 ILE A N 1
ATOM 1644 C CA . ILE A 1 225 ? 7.758 7.909 -23.196 1.00 90.19 225 ILE A CA 1
ATOM 1645 C C . ILE A 1 225 ? 7.348 7.821 -24.672 1.00 90.19 225 ILE A C 1
ATOM 1647 O O . ILE A 1 225 ? 7.955 7.081 -25.436 1.00 90.19 225 ILE A O 1
ATOM 1651 N N . SER A 1 226 ? 6.312 8.550 -25.089 1.00 86.44 226 SER A N 1
ATOM 1652 C CA . SER A 1 226 ? 5.706 8.402 -26.427 1.00 86.44 226 SER A CA 1
ATOM 1653 C C . SER A 1 226 ? 6.710 8.510 -27.582 1.00 86.44 226 SER A C 1
ATOM 1655 O O . SER A 1 226 ? 6.649 7.739 -28.538 1.00 86.44 226 SER A O 1
ATOM 1657 N N . SER A 1 227 ? 7.691 9.406 -27.463 1.00 87.94 227 SER A N 1
ATOM 1658 C CA . SER A 1 227 ? 8.728 9.618 -28.475 1.00 87.94 227 SER A CA 1
ATOM 1659 C C . SER A 1 227 ? 9.691 8.438 -28.647 1.00 87.94 227 SER A C 1
ATOM 1661 O O . SER A 1 227 ? 10.410 8.400 -29.642 1.00 87.94 227 SER A O 1
ATOM 1663 N N . THR A 1 228 ? 9.713 7.465 -27.728 1.00 88.00 228 THR A N 1
ATOM 1664 C CA . THR A 1 228 ? 10.545 6.256 -27.850 1.00 88.00 228 THR A CA 1
ATOM 1665 C C . THR A 1 228 ? 9.832 5.095 -28.539 1.00 88.00 228 THR A C 1
ATOM 1667 O O . THR A 1 228 ? 10.504 4.154 -28.957 1.00 88.00 228 THR A O 1
ATOM 1670 N N . SER A 1 229 ? 8.508 5.160 -28.721 1.00 84.69 229 SER A N 1
ATOM 1671 C CA . SER A 1 229 ? 7.750 4.188 -29.525 1.00 84.69 229 SER A CA 1
ATOM 1672 C C . SER A 1 229 ? 7.325 4.730 -30.877 1.00 84.69 229 SER A C 1
ATOM 1674 O O . SER A 1 229 ? 7.321 3.990 -31.860 1.00 84.69 229 SER A O 1
ATOM 1676 N N . ASN A 1 230 ? 6.994 6.017 -30.949 1.00 85.88 230 ASN A N 1
ATOM 1677 C CA . ASN A 1 230 ? 6.648 6.665 -32.197 1.00 85.88 230 ASN A CA 1
ATOM 1678 C C . ASN A 1 230 ? 7.040 8.147 -32.164 1.00 85.88 230 ASN A C 1
ATOM 1680 O O . ASN A 1 230 ? 6.439 8.947 -31.450 1.00 85.88 230 ASN A O 1
ATOM 1684 N N . LEU A 1 231 ? 8.016 8.524 -32.991 1.00 89.88 231 LEU A N 1
ATOM 1685 C CA . LEU A 1 231 ? 8.386 9.917 -33.208 1.00 89.88 231 LEU A CA 1
ATOM 1686 C C . LEU A 1 231 ? 8.161 10.278 -34.676 1.00 89.88 231 LEU A C 1
ATOM 1688 O O . LEU A 1 231 ? 8.817 9.735 -35.565 1.00 89.88 231 LEU A O 1
ATOM 1692 N N . LEU A 1 232 ? 7.226 11.199 -34.925 1.00 90.38 232 LEU A N 1
ATOM 1693 C CA . LEU A 1 232 ? 6.845 11.654 -36.270 1.00 90.38 232 LEU A CA 1
ATOM 1694 C C . LEU A 1 232 ? 6.420 10.506 -37.213 1.00 90.38 232 LEU A C 1
ATOM 1696 O O . LEU A 1 232 ? 6.702 10.551 -38.408 1.00 90.38 232 LEU A O 1
ATOM 1700 N N . ASN A 1 233 ? 5.759 9.467 -36.688 1.00 88.19 233 ASN A N 1
ATOM 1701 C CA . ASN A 1 233 ? 5.327 8.281 -37.447 1.00 88.19 233 ASN A CA 1
ATOM 1702 C C . ASN A 1 233 ? 6.485 7.482 -38.073 1.00 88.19 233 ASN A C 1
ATOM 1704 O O . ASN A 1 233 ? 6.313 6.828 -39.102 1.00 88.19 233 ASN A O 1
ATOM 1708 N N . ARG A 1 234 ? 7.680 7.527 -37.464 1.00 89.94 234 ARG A N 1
ATOM 1709 C CA . ARG A 1 234 ? 8.882 6.817 -37.932 1.00 89.94 234 ARG A CA 1
ATOM 1710 C C . ARG A 1 234 ? 9.563 6.071 -36.781 1.00 89.94 234 ARG A C 1
ATOM 1712 O O . ARG A 1 234 ? 10.077 6.683 -35.847 1.00 89.94 234 ARG A O 1
ATOM 1719 N N . SER A 1 235 ? 9.652 4.745 -36.889 1.00 88.50 235 SER A N 1
ATOM 1720 C CA . SER A 1 235 ? 10.332 3.893 -35.897 1.00 88.50 235 SER A CA 1
ATOM 1721 C C . SER A 1 235 ? 11.831 4.192 -35.776 1.00 88.50 235 SER A C 1
ATOM 1723 O O . SER A 1 235 ? 12.372 4.164 -34.674 1.00 88.50 235 SER A O 1
ATOM 1725 N N . ALA A 1 236 ? 12.496 4.553 -36.878 1.00 91.38 236 ALA A N 1
ATOM 1726 C CA . ALA A 1 236 ? 13.905 4.957 -36.869 1.00 91.38 236 ALA A CA 1
ATOM 1727 C C . ALA A 1 236 ? 14.149 6.212 -36.008 1.00 91.38 236 ALA A C 1
ATOM 1729 O O . ALA A 1 236 ? 15.107 6.260 -35.238 1.00 91.38 236 ALA A O 1
ATOM 1730 N N . ASN A 1 237 ? 13.245 7.194 -36.073 1.00 93.00 237 ASN A N 1
ATOM 1731 C CA . ASN A 1 237 ? 13.331 8.404 -35.252 1.00 93.00 237 ASN A CA 1
ATOM 1732 C C . ASN A 1 237 ? 13.107 8.083 -33.772 1.00 93.00 237 ASN A C 1
ATOM 1734 O O . ASN A 1 237 ? 13.795 8.629 -32.915 1.00 93.00 237 ASN A O 1
ATOM 1738 N N . ALA A 1 238 ? 12.171 7.179 -33.475 1.00 91.56 238 ALA A N 1
ATOM 1739 C CA . ALA A 1 238 ? 11.920 6.726 -32.112 1.00 91.56 238 ALA A CA 1
ATOM 1740 C C . ALA A 1 238 ? 13.141 5.997 -31.520 1.00 91.56 238 ALA A C 1
ATOM 1742 O O . ALA A 1 238 ? 13.524 6.253 -30.378 1.00 91.56 238 ALA A O 1
ATOM 1743 N N . ALA A 1 239 ? 13.811 5.159 -32.321 1.00 90.31 239 ALA A N 1
ATOM 1744 C CA . ALA A 1 239 ? 15.051 4.493 -31.932 1.00 90.31 239 ALA A CA 1
ATOM 1745 C C . ALA A 1 239 ? 16.183 5.497 -31.651 1.00 90.31 239 ALA A C 1
ATOM 1747 O O . ALA A 1 239 ? 16.831 5.399 -30.609 1.00 90.31 239 ALA A O 1
ATOM 1748 N N . LEU A 1 240 ? 16.373 6.496 -32.522 1.00 93.75 240 LEU A N 1
ATOM 1749 C CA . LEU A 1 240 ? 17.357 7.564 -32.313 1.00 93.75 240 LEU A CA 1
ATOM 1750 C C . LEU A 1 240 ? 17.046 8.379 -31.051 1.00 93.75 240 LEU A C 1
ATOM 1752 O O . LEU A 1 240 ? 17.927 8.593 -30.226 1.00 93.75 240 LEU A O 1
ATOM 1756 N N . MET A 1 241 ? 15.789 8.780 -30.849 1.00 93.75 241 MET A N 1
ATOM 1757 C CA . MET A 1 241 ? 15.365 9.487 -29.637 1.00 93.75 241 MET A CA 1
ATOM 1758 C C . MET A 1 241 ? 15.655 8.664 -28.378 1.00 93.75 241 MET A C 1
ATOM 1760 O O . MET A 1 241 ? 16.172 9.176 -27.388 1.00 93.75 241 MET A O 1
ATOM 1764 N N . SER A 1 242 ? 15.389 7.359 -28.429 1.00 92.44 242 SER A N 1
ATOM 1765 C CA . SER A 1 242 ? 15.693 6.426 -27.344 1.00 92.44 242 SER A CA 1
ATOM 1766 C C . SER A 1 242 ? 17.200 6.307 -27.052 1.00 92.44 242 SER A C 1
ATOM 1768 O O . SER A 1 242 ? 17.575 6.014 -25.916 1.00 92.44 242 SER A O 1
ATOM 1770 N N . GLN A 1 243 ? 18.069 6.530 -28.045 1.00 93.12 243 GLN A N 1
ATOM 1771 C CA . GLN A 1 243 ? 19.522 6.605 -27.858 1.00 93.12 243 GLN A CA 1
ATOM 1772 C C . GLN A 1 243 ? 19.944 7.951 -27.260 1.00 93.12 243 GLN A C 1
ATOM 1774 O O . GLN A 1 243 ? 20.691 7.961 -26.285 1.00 93.12 243 GLN A O 1
ATOM 1779 N N . VAL A 1 244 ? 19.419 9.064 -27.784 1.00 94.00 244 VAL A N 1
ATOM 1780 C CA . VAL A 1 244 ? 19.701 10.424 -27.289 1.00 94.00 244 VAL A CA 1
ATOM 1781 C C . VAL A 1 244 ? 19.322 10.558 -25.815 1.00 94.00 244 VAL A C 1
ATOM 1783 O O . VAL A 1 244 ? 20.129 11.008 -25.011 1.00 94.00 244 VAL A O 1
ATOM 1786 N N . LEU A 1 245 ? 18.140 10.074 -25.423 1.00 94.12 245 LEU A N 1
ATOM 1787 C CA . LEU A 1 245 ? 17.693 10.095 -24.025 1.00 94.12 245 LEU A CA 1
ATOM 1788 C C . LEU A 1 245 ? 18.590 9.280 -23.080 1.00 94.12 245 LEU A C 1
ATOM 1790 O O . LEU A 1 245 ? 18.575 9.511 -21.877 1.00 94.12 245 LEU A O 1
ATOM 1794 N N . ARG A 1 246 ? 19.356 8.315 -23.600 1.00 94.88 246 ARG A N 1
ATOM 1795 C CA . ARG A 1 246 ? 20.281 7.480 -22.818 1.00 94.88 246 ARG A CA 1
ATOM 1796 C C . ARG A 1 246 ? 21.728 7.963 -22.882 1.00 94.88 246 ARG A C 1
ATOM 1798 O O . ARG A 1 246 ? 22.599 7.333 -22.276 1.00 94.88 246 ARG A O 1
ATOM 1805 N N . GLN A 1 247 ? 22.006 9.026 -23.631 1.00 95.69 247 GLN A N 1
ATOM 1806 C CA . GLN A 1 247 ? 23.359 9.513 -23.833 1.00 95.69 247 GLN A CA 1
ATOM 1807 C C . GLN A 1 247 ? 23.903 10.106 -22.530 1.00 95.69 247 GLN A C 1
ATOM 1809 O O . GLN A 1 247 ? 23.327 11.029 -21.962 1.00 95.69 247 GLN A O 1
ATOM 1814 N N . ARG A 1 248 ? 25.030 9.569 -22.051 1.00 94.19 248 ARG A N 1
ATOM 1815 C CA . ARG A 1 248 ? 25.719 10.123 -20.880 1.00 94.19 248 ARG A CA 1
ATOM 1816 C C . ARG A 1 248 ? 26.269 11.508 -21.198 1.00 94.19 248 ARG A C 1
ATOM 1818 O O . ARG A 1 248 ? 26.749 11.745 -22.305 1.00 94.19 248 ARG A O 1
ATOM 1825 N N . SER A 1 249 ? 26.260 12.372 -20.193 1.00 95.25 249 SER A N 1
ATOM 1826 C CA . SER A 1 249 ? 26.848 13.708 -20.259 1.00 95.25 249 SER A CA 1
ATOM 1827 C C . SER A 1 249 ? 27.935 13.861 -19.198 1.00 95.25 249 SER A C 1
ATOM 1829 O O . SER A 1 249 ? 27.939 13.160 -18.187 1.00 95.25 249 SER A O 1
ATOM 1831 N N . ALA A 1 250 ? 28.866 14.785 -19.429 1.00 96.50 250 ALA A N 1
ATOM 1832 C CA . ALA A 1 250 ? 29.794 15.232 -18.395 1.00 96.50 250 ALA A CA 1
ATOM 1833 C C . ALA A 1 250 ? 29.105 16.162 -17.377 1.00 96.50 250 ALA A C 1
ATOM 1835 O O . ALA A 1 250 ? 29.560 16.273 -16.240 1.00 96.50 250 ALA A O 1
ATOM 1836 N N . HIS A 1 251 ? 28.003 16.819 -17.762 1.00 97.44 251 HIS A N 1
ATOM 1837 C CA . HIS A 1 251 ? 27.236 17.675 -16.865 1.00 97.44 251 HIS A CA 1
ATOM 1838 C C . HIS A 1 251 ? 26.388 16.823 -15.913 1.00 97.44 251 HIS A C 1
ATOM 1840 O O . HIS A 1 251 ? 25.572 16.011 -16.350 1.00 97.44 251 HIS A O 1
ATOM 1846 N N . MET A 1 252 ? 26.547 17.027 -14.602 1.00 97.12 252 MET A N 1
ATOM 1847 C CA . MET A 1 252 ? 25.942 16.173 -13.571 1.00 97.12 252 MET A CA 1
ATOM 1848 C C . MET A 1 252 ? 24.417 16.043 -13.713 1.00 97.12 252 MET A C 1
ATOM 1850 O O . MET A 1 252 ? 23.900 14.930 -13.697 1.00 97.12 252 MET A O 1
ATOM 1854 N N . LEU A 1 253 ? 23.697 17.153 -13.917 1.00 96.56 253 LEU A N 1
ATOM 1855 C CA . LEU A 1 253 ? 22.232 17.118 -14.055 1.00 96.56 253 LEU A CA 1
ATOM 1856 C C . LEU A 1 253 ? 21.773 16.422 -15.342 1.00 96.56 253 LEU A C 1
ATOM 1858 O O . LEU A 1 253 ? 20.769 15.715 -15.335 1.00 96.56 253 LEU A O 1
ATOM 1862 N N . GLU A 1 254 ? 22.510 16.598 -16.440 1.00 95.75 254 GLU A N 1
ATOM 1863 C CA . GLU A 1 254 ? 22.181 15.951 -17.714 1.00 95.75 254 GLU A CA 1
ATOM 1864 C C . GLU A 1 254 ? 22.447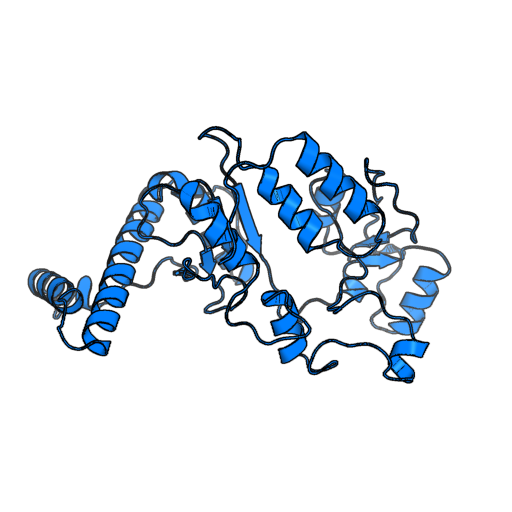 14.449 -17.628 1.00 95.75 254 GLU A C 1
ATOM 1866 O O . GLU A 1 254 ? 21.657 13.641 -18.109 1.00 95.75 254 GLU A O 1
ATOM 1871 N N . ASN A 1 255 ? 23.537 14.066 -16.959 1.00 96.38 255 ASN A N 1
ATOM 1872 C CA . ASN A 1 255 ? 23.864 12.672 -16.730 1.00 96.38 255 ASN A CA 1
ATOM 1873 C C . ASN A 1 255 ? 22.823 11.983 -15.838 1.00 96.38 255 ASN A C 1
ATOM 1875 O O . ASN A 1 255 ? 22.395 10.878 -16.163 1.00 96.38 255 ASN A O 1
ATOM 1879 N N . GLU A 1 256 ? 22.363 12.628 -14.761 1.00 95.12 256 GLU A N 1
ATOM 1880 C CA . GLU A 1 256 ? 21.285 12.073 -13.933 1.00 95.12 256 GLU A CA 1
ATOM 1881 C C . GLU A 1 256 ? 19.962 11.971 -14.694 1.00 95.12 256 GLU A C 1
ATOM 1883 O O . GLU A 1 256 ? 19.270 10.954 -14.601 1.00 95.12 256 GLU A O 1
ATOM 1888 N N . TYR A 1 257 ? 19.635 12.965 -15.524 1.00 95.00 257 TYR A N 1
ATOM 1889 C CA . TYR A 1 257 ? 18.483 12.877 -16.417 1.00 95.00 257 TYR A CA 1
ATOM 1890 C C . TYR A 1 257 ? 18.593 11.672 -17.364 1.00 95.00 257 TYR A C 1
ATOM 1892 O O . TYR A 1 257 ? 17.645 10.891 -17.474 1.00 95.00 257 TYR A O 1
ATOM 1900 N N . ALA A 1 258 ? 19.758 11.457 -17.983 1.00 95.69 258 ALA A N 1
ATOM 1901 C CA . ALA A 1 258 ? 20.003 10.317 -18.867 1.00 95.69 258 ALA A CA 1
ATOM 1902 C C . ALA A 1 258 ? 19.918 8.964 -18.134 1.00 95.69 258 ALA A C 1
ATOM 1904 O O . ALA A 1 258 ? 19.390 7.989 -18.677 1.00 95.69 258 ALA A O 1
ATOM 1905 N N . LEU A 1 259 ? 20.387 8.886 -16.883 1.00 94.00 259 LEU A N 1
ATOM 1906 C CA . LEU A 1 259 ? 20.262 7.688 -16.045 1.00 94.00 259 LEU A CA 1
ATOM 1907 C C . LEU A 1 259 ? 18.801 7.390 -15.684 1.00 94.00 259 LEU A C 1
ATOM 1909 O O . LEU A 1 259 ? 18.374 6.234 -15.775 1.00 94.00 259 LEU A O 1
ATOM 1913 N N . ILE A 1 260 ? 18.022 8.414 -15.323 1.00 92.44 260 ILE A N 1
ATOM 1914 C CA . ILE A 1 260 ? 16.583 8.284 -15.060 1.00 92.44 260 ILE A CA 1
ATOM 1915 C C . ILE A 1 260 ? 15.856 7.845 -16.332 1.00 92.44 260 ILE A C 1
ATOM 1917 O O . ILE A 1 260 ? 15.094 6.882 -16.285 1.00 92.44 260 ILE A O 1
ATOM 1921 N N . ALA A 1 261 ? 16.121 8.487 -17.471 1.00 94.25 261 ALA A N 1
ATOM 1922 C CA . ALA A 1 261 ? 15.504 8.146 -18.747 1.00 94.25 261 ALA A CA 1
ATOM 1923 C C . ALA A 1 261 ? 15.828 6.706 -19.167 1.00 94.25 261 ALA A C 1
ATOM 1925 O O . ALA A 1 261 ? 14.919 5.947 -19.508 1.00 94.25 261 ALA A O 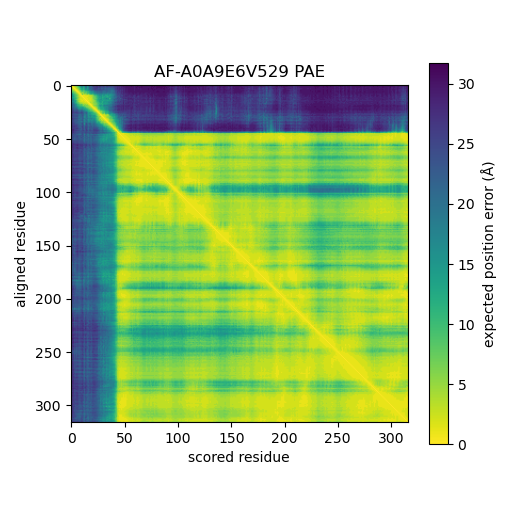1
ATOM 1926 N N . LYS A 1 262 ? 17.097 6.286 -19.059 1.00 93.88 262 LYS A N 1
ATOM 1927 C CA . LYS A 1 262 ? 17.503 4.896 -19.300 1.00 93.88 262 LYS A CA 1
ATOM 1928 C C . LYS A 1 262 ? 16.716 3.927 -18.419 1.00 93.88 262 LYS A C 1
ATOM 1930 O O . LYS A 1 262 ? 16.126 2.987 -18.944 1.00 93.88 262 LYS A O 1
ATOM 1935 N N . ARG A 1 263 ? 16.684 4.161 -17.101 1.00 92.31 263 ARG A N 1
ATOM 1936 C CA . ARG A 1 263 ? 15.959 3.304 -16.149 1.00 92.31 263 ARG A CA 1
ATOM 1937 C C . ARG A 1 263 ? 14.467 3.235 -16.476 1.00 92.31 263 ARG A C 1
ATOM 1939 O O . ARG A 1 263 ? 13.905 2.146 -16.463 1.00 92.31 263 ARG A O 1
ATOM 1946 N N . SER A 1 264 ? 13.842 4.365 -16.800 1.00 92.44 264 SER A N 1
ATOM 1947 C CA . SER A 1 264 ? 12.420 4.435 -17.148 1.00 92.44 264 SER A CA 1
ATOM 1948 C C . SER A 1 264 ? 12.091 3.643 -18.411 1.00 92.44 264 SER A C 1
ATOM 1950 O O . SER A 1 264 ? 11.127 2.881 -18.405 1.00 92.44 264 SER A O 1
ATOM 1952 N N . ILE A 1 265 ? 12.895 3.774 -19.473 1.00 93.75 265 ILE A N 1
ATOM 1953 C CA . ILE A 1 265 ? 12.659 3.037 -20.723 1.00 93.75 265 ILE A CA 1
ATOM 1954 C C . ILE A 1 265 ? 12.888 1.535 -20.511 1.00 93.75 265 ILE A C 1
ATOM 1956 O O . ILE A 1 265 ? 12.080 0.726 -20.958 1.00 93.75 265 ILE A O 1
ATOM 1960 N N . ASP A 1 266 ? 13.961 1.149 -19.819 1.00 93.81 266 ASP A N 1
ATOM 1961 C CA . ASP A 1 266 ? 14.278 -0.266 -19.600 1.00 93.81 266 ASP A CA 1
ATOM 1962 C C . ASP A 1 266 ? 13.220 -0.949 -18.710 1.00 93.81 266 ASP A C 1
ATOM 1964 O O . ASP A 1 266 ? 12.820 -2.083 -18.981 1.00 93.81 266 ASP A O 1
ATOM 1968 N N . ALA A 1 267 ? 12.713 -0.248 -17.687 1.00 94.75 267 ALA A N 1
ATOM 1969 C CA . ALA A 1 267 ? 11.623 -0.738 -16.848 1.00 94.75 267 ALA A CA 1
ATOM 1970 C C . ALA A 1 267 ? 10.287 -0.828 -17.609 1.00 94.75 267 ALA A C 1
ATOM 1972 O O . ALA A 1 267 ? 9.585 -1.826 -17.459 1.00 94.75 267 ALA A O 1
ATOM 1973 N N . ASP A 1 268 ? 9.952 0.159 -18.453 1.00 94.81 268 ASP A N 1
ATOM 1974 C CA . ASP A 1 268 ? 8.753 0.121 -19.310 1.00 94.81 268 ASP A CA 1
ATOM 1975 C C . ASP A 1 268 ? 8.768 -1.099 -20.238 1.00 94.81 268 ASP A C 1
ATOM 1977 O O . ASP A 1 268 ? 7.812 -1.872 -20.262 1.00 94.81 268 ASP A O 1
ATOM 1981 N N . VAL A 1 269 ? 9.879 -1.324 -20.948 1.00 93.81 269 VAL A N 1
ATOM 1982 C CA . VAL A 1 269 ? 10.032 -2.486 -21.837 1.00 93.81 269 VAL A CA 1
ATOM 1983 C C . VAL A 1 269 ? 9.850 -3.793 -21.062 1.00 93.81 269 VAL A C 1
ATOM 1985 O O . VAL A 1 269 ? 9.093 -4.660 -21.502 1.00 93.81 269 VAL A O 1
ATOM 1988 N N . ALA A 1 270 ? 10.486 -3.921 -19.894 1.00 95.38 270 ALA A N 1
ATOM 1989 C CA . ALA A 1 270 ? 10.386 -5.120 -19.066 1.00 95.38 270 ALA A CA 1
ATOM 1990 C C . ALA A 1 270 ? 8.959 -5.362 -18.543 1.00 95.38 270 ALA A C 1
ATOM 1992 O O . ALA A 1 270 ? 8.464 -6.486 -18.616 1.00 95.38 270 ALA A O 1
ATOM 1993 N N . VAL A 1 271 ? 8.268 -4.327 -18.052 1.00 96.50 271 VAL A N 1
ATOM 1994 C CA . VAL A 1 271 ? 6.887 -4.457 -17.564 1.00 96.50 271 VAL A CA 1
ATOM 1995 C C . VAL A 1 271 ? 5.926 -4.788 -18.698 1.00 96.50 271 VAL A C 1
ATOM 1997 O O . VAL A 1 271 ? 5.084 -5.672 -18.535 1.00 96.50 271 VAL A O 1
ATOM 2000 N N . ARG A 1 272 ? 6.052 -4.135 -19.857 1.00 95.38 272 ARG A N 1
ATOM 2001 C CA . ARG A 1 272 ? 5.192 -4.412 -21.015 1.00 95.38 272 ARG A CA 1
ATOM 2002 C C . ARG A 1 272 ? 5.373 -5.831 -21.529 1.00 95.38 272 ARG A C 1
ATOM 2004 O O . ARG A 1 272 ? 4.367 -6.507 -21.733 1.00 95.38 272 ARG A O 1
ATOM 2011 N N . ASP A 1 273 ? 6.613 -6.299 -21.686 1.00 95.06 273 ASP A N 1
ATOM 2012 C CA . ASP A 1 273 ? 6.876 -7.694 -22.062 1.00 95.06 273 ASP A CA 1
ATOM 2013 C C . ASP A 1 273 ? 6.265 -8.666 -21.044 1.00 95.06 273 ASP A C 1
ATOM 2015 O O . ASP A 1 273 ? 5.559 -9.611 -21.411 1.00 95.06 273 ASP A O 1
ATOM 2019 N N . ALA A 1 274 ? 6.480 -8.403 -19.754 1.00 94.88 274 ALA A N 1
ATOM 2020 C CA . ALA A 1 274 ? 6.010 -9.266 -18.685 1.00 94.88 274 ALA A CA 1
ATOM 2021 C C . ALA A 1 274 ? 4.474 -9.328 -18.614 1.00 94.88 274 ALA A C 1
ATOM 2023 O O . ALA A 1 274 ? 3.912 -10.411 -18.446 1.00 94.88 274 ALA A O 1
ATOM 2024 N N . LEU A 1 275 ? 3.780 -8.200 -18.784 1.00 95.38 275 LEU A N 1
ATOM 2025 C CA . LEU A 1 275 ? 2.316 -8.124 -18.776 1.00 95.38 275 LEU A CA 1
ATOM 2026 C C . LEU A 1 275 ? 1.669 -8.667 -20.057 1.00 95.38 275 LEU A C 1
ATOM 2028 O O . LEU A 1 275 ? 0.544 -9.165 -19.985 1.00 95.38 275 LEU A O 1
ATOM 2032 N N . ALA A 1 276 ? 2.336 -8.558 -21.209 1.00 95.06 276 ALA A N 1
ATOM 2033 C CA . ALA A 1 276 ? 1.835 -9.084 -22.481 1.00 95.06 276 ALA A CA 1
ATOM 2034 C C . ALA A 1 276 ? 1.937 -10.611 -22.549 1.00 95.06 276 ALA A C 1
ATOM 2036 O O . ALA A 1 276 ? 1.082 -11.269 -23.135 1.00 95.06 276 ALA A O 1
ATOM 2037 N N . ASN A 1 277 ? 2.971 -11.170 -21.921 1.00 90.25 277 ASN A N 1
ATOM 2038 C CA . ASN A 1 277 ? 3.314 -12.580 -22.035 1.00 90.25 277 ASN A CA 1
ATOM 2039 C C . ASN A 1 277 ? 3.156 -13.361 -20.714 1.00 90.25 277 ASN A C 1
ATOM 2041 O O . ASN A 1 277 ? 3.791 -14.407 -20.521 1.00 90.25 277 ASN A O 1
ATOM 2045 N N . SER A 1 278 ? 2.347 -12.852 -19.783 1.00 87.75 278 SER A N 1
ATOM 2046 C CA . SER A 1 278 ? 1.938 -13.564 -18.567 1.00 87.75 278 SER A CA 1
ATOM 2047 C C . SER A 1 278 ? 0.470 -13.969 -18.629 1.00 87.75 278 SER A C 1
ATOM 2049 O O . SER A 1 278 ? -0.351 -13.352 -19.307 1.00 87.75 278 SER A O 1
ATOM 2051 N N . VAL A 1 279 ? 0.134 -15.038 -17.906 1.00 85.44 279 VAL A N 1
ATOM 2052 C CA . VAL A 1 279 ? -1.252 -15.492 -17.782 1.00 85.44 279 VAL A CA 1
ATOM 2053 C C . VAL A 1 279 ? -2.005 -14.504 -16.898 1.00 85.44 279 VAL A C 1
ATOM 2055 O O . VAL A 1 279 ? -1.639 -14.291 -15.741 1.00 85.44 279 VAL A O 1
ATOM 2058 N N . ASN A 1 280 ? -3.065 -13.908 -17.439 1.00 82.81 280 ASN A N 1
ATOM 2059 C CA . ASN A 1 280 ? -3.921 -13.021 -16.663 1.00 82.81 280 ASN A CA 1
ATOM 2060 C C . ASN A 1 280 ? -4.646 -13.808 -15.552 1.00 82.81 280 ASN A C 1
ATOM 2062 O O . ASN A 1 280 ? -5.128 -14.913 -15.810 1.00 82.81 280 ASN A O 1
ATOM 2066 N N . PRO A 1 281 ? -4.773 -13.247 -14.335 1.00 86.69 281 PRO A N 1
ATOM 2067 C CA . PRO A 1 281 ? -5.580 -13.849 -13.279 1.00 86.69 281 PRO A CA 1
ATOM 2068 C C . PRO A 1 281 ? -7.034 -14.054 -13.727 1.00 86.69 281 PRO A C 1
ATOM 2070 O O . PRO A 1 281 ? -7.616 -13.173 -14.358 1.00 86.69 281 PRO A O 1
ATOM 2073 N N . SER A 1 282 ? -7.636 -15.187 -13.356 1.00 87.56 282 SER A N 1
ATOM 2074 C CA . SER A 1 282 ? -9.044 -15.503 -13.649 1.00 87.56 282 SER A CA 1
ATOM 2075 C C . SER A 1 282 ? -10.039 -14.838 -12.690 1.00 87.56 282 SER A C 1
ATOM 2077 O O . SER A 1 282 ? -11.246 -14.916 -12.906 1.00 87.56 282 SER A O 1
ATOM 2079 N N . THR A 1 283 ? -9.552 -14.204 -11.618 1.00 89.00 283 THR A N 1
ATOM 2080 C CA . THR A 1 283 ? -10.380 -13.499 -10.635 1.00 89.00 283 THR A CA 1
ATOM 2081 C C . THR A 1 283 ? -11.177 -12.380 -11.299 1.00 89.00 283 THR A C 1
ATOM 2083 O O . THR A 1 283 ? -10.626 -11.556 -12.031 1.00 89.00 283 THR A O 1
ATOM 2086 N N . VAL A 1 284 ? -12.475 -12.318 -11.003 1.00 91.19 284 VAL A N 1
ATOM 2087 C CA . VAL A 1 284 ? -13.348 -11.237 -11.466 1.00 91.19 284 VAL A CA 1
ATOM 2088 C C . VAL A 1 284 ? -13.147 -10.011 -10.578 1.00 91.19 284 VAL A C 1
ATOM 2090 O O . VAL A 1 284 ? -13.298 -10.086 -9.360 1.00 91.19 284 VAL A O 1
ATOM 2093 N N . PHE A 1 285 ? -12.828 -8.877 -11.197 1.00 92.88 285 PHE A N 1
ATOM 2094 C CA . PHE A 1 285 ? -12.715 -7.580 -10.531 1.00 92.88 285 PHE A CA 1
ATOM 2095 C C . PHE A 1 285 ? -13.921 -6.711 -10.917 1.00 92.88 285 PHE A C 1
ATOM 2097 O O . PHE A 1 285 ? -14.205 -6.606 -12.114 1.00 92.88 285 PHE A O 1
ATOM 2104 N N . PRO A 1 286 ? -14.632 -6.094 -9.953 1.00 94.19 286 PRO A N 1
ATOM 2105 C CA . PRO A 1 286 ? -15.761 -5.216 -10.250 1.00 94.19 286 PRO A CA 1
ATOM 2106 C C . PRO A 1 286 ? -15.382 -4.069 -11.195 1.00 94.19 286 PRO A C 1
ATOM 2108 O O . PRO A 1 286 ? -14.345 -3.427 -11.021 1.00 94.19 286 PRO A O 1
ATOM 2111 N N . ALA A 1 287 ? -16.239 -3.797 -12.180 1.00 93.88 287 ALA A N 1
ATOM 2112 C CA . ALA A 1 287 ? -16.094 -2.637 -13.056 1.00 93.88 287 ALA A CA 1
ATOM 2113 C C . ALA A 1 287 ? -16.404 -1.331 -12.300 1.00 93.88 287 ALA A C 1
ATOM 2115 O O . ALA A 1 287 ? -17.095 -1.348 -11.282 1.00 93.88 287 ALA A O 1
ATOM 2116 N N . ASN A 1 288 ? -15.916 -0.197 -12.815 1.00 94.25 288 ASN A N 1
ATOM 2117 C CA . ASN A 1 288 ? -16.137 1.144 -12.247 1.00 94.25 288 ASN A CA 1
ATOM 2118 C C . ASN A 1 288 ? -15.698 1.288 -10.776 1.00 94.25 288 ASN A C 1
ATOM 2120 O O . ASN A 1 288 ? -16.288 2.046 -10.010 1.00 94.25 288 ASN A O 1
ATOM 2124 N N . ASN A 1 289 ? -14.652 0.561 -10.378 1.00 94.75 289 ASN A N 1
ATOM 2125 C CA . ASN A 1 289 ? -14.072 0.629 -9.043 1.00 94.75 289 ASN A CA 1
ATOM 2126 C C . ASN A 1 289 ? -12.551 0.817 -9.156 1.00 94.75 289 ASN A C 1
ATOM 2128 O O . ASN A 1 289 ? -11.847 -0.053 -9.672 1.00 94.75 289 ASN A O 1
ATOM 2132 N N . SER A 1 290 ? -12.052 1.965 -8.690 1.00 93.62 290 SER A N 1
ATOM 2133 C CA . SER A 1 290 ? -10.637 2.343 -8.802 1.00 93.62 290 SER A CA 1
ATOM 2134 C C . SER A 1 290 ? -9.718 1.369 -8.063 1.00 93.62 290 SER A C 1
ATOM 2136 O O . SER A 1 290 ? -8.744 0.892 -8.645 1.00 93.62 290 SER A O 1
ATOM 2138 N N . LEU A 1 291 ? -10.068 0.992 -6.830 1.00 93.94 291 LEU A N 1
ATOM 2139 C CA . LEU A 1 291 ? -9.307 0.022 -6.043 1.00 93.94 291 LEU A CA 1
ATOM 2140 C C . LEU A 1 291 ? -9.288 -1.357 -6.718 1.00 93.94 291 LEU A C 1
ATOM 2142 O O . LEU A 1 291 ? -8.247 -2.006 -6.776 1.00 93.94 291 LEU A O 1
ATOM 2146 N N . ALA A 1 292 ? -10.412 -1.806 -7.281 1.00 95.44 292 ALA A N 1
ATOM 2147 C CA . ALA A 1 292 ? -10.472 -3.071 -8.009 1.00 95.44 292 ALA A CA 1
ATOM 2148 C C . ALA A 1 292 ? -9.572 -3.055 -9.255 1.00 95.44 292 ALA A C 1
ATOM 2150 O O . ALA A 1 292 ? -8.887 -4.042 -9.527 1.00 95.44 292 ALA A O 1
ATOM 2151 N N . ALA A 1 293 ? -9.526 -1.938 -9.986 1.00 96.06 293 ALA A N 1
ATOM 2152 C CA . ALA A 1 293 ? -8.634 -1.771 -11.129 1.00 96.06 293 ALA A CA 1
ATOM 2153 C C . ALA A 1 293 ? -7.150 -1.785 -10.711 1.00 96.06 293 ALA A C 1
ATOM 2155 O O . ALA A 1 293 ? -6.338 -2.449 -11.362 1.00 96.06 293 ALA A O 1
ATOM 2156 N N . GLN A 1 294 ? -6.802 -1.136 -9.594 1.00 96.56 294 GLN A N 1
ATOM 2157 C CA . GLN A 1 294 ? -5.450 -1.184 -9.026 1.00 96.56 294 GLN A CA 1
ATOM 2158 C C . GLN A 1 294 ? -5.071 -2.615 -8.611 1.00 96.56 294 GLN A C 1
ATOM 2160 O O . GLN A 1 294 ? -4.046 -3.140 -9.047 1.00 96.56 294 GLN A O 1
ATOM 2165 N N . LEU A 1 295 ? -5.931 -3.300 -7.850 1.00 96.38 295 LEU A N 1
ATOM 2166 C CA . LEU A 1 295 ? -5.698 -4.680 -7.411 1.00 96.38 295 LEU A CA 1
ATOM 2167 C C . LEU A 1 295 ? -5.620 -5.670 -8.580 1.00 96.38 295 LEU A C 1
ATOM 2169 O O . LEU A 1 295 ? -4.844 -6.625 -8.521 1.00 96.38 295 LEU A O 1
ATOM 2173 N N . LYS A 1 296 ? -6.363 -5.433 -9.668 1.00 95.69 296 LYS A N 1
ATOM 2174 C CA . LYS A 1 296 ? -6.244 -6.215 -10.904 1.00 95.69 296 LYS A CA 1
ATOM 2175 C C . LYS A 1 296 ? -4.842 -6.102 -11.493 1.00 95.69 296 LYS A C 1
ATOM 2177 O O . LYS A 1 296 ? -4.249 -7.121 -11.845 1.00 95.69 296 LYS A O 1
ATOM 2182 N N . MET A 1 297 ? -4.297 -4.892 -11.593 1.00 97.06 297 MET A N 1
ATOM 2183 C CA . MET A 1 297 ? -2.938 -4.696 -12.093 1.00 97.06 297 MET A CA 1
ATOM 2184 C C . MET A 1 297 ? -1.890 -5.298 -11.144 1.00 97.06 297 MET A C 1
ATOM 2186 O O . MET A 1 297 ? -0.998 -6.004 -11.611 1.00 97.06 297 MET A O 1
ATOM 2190 N N . VAL A 1 298 ? -2.043 -5.137 -9.823 1.00 97.19 298 VAL A N 1
ATOM 2191 C CA . VAL A 1 298 ? -1.202 -5.830 -8.826 1.00 97.19 298 VAL A CA 1
ATOM 2192 C C . VAL A 1 298 ? -1.213 -7.342 -9.066 1.00 97.19 298 VAL A C 1
ATOM 2194 O O . VAL A 1 298 ? -0.155 -7.957 -9.181 1.00 97.19 298 VAL A O 1
ATOM 2197 N N . ALA A 1 299 ? -2.389 -7.951 -9.231 1.00 96.19 299 ALA A N 1
ATOM 2198 C CA . ALA A 1 299 ? -2.510 -9.383 -9.490 1.00 96.19 299 ALA A CA 1
ATOM 2199 C C . ALA A 1 299 ? -1.835 -9.809 -10.809 1.00 96.19 299 ALA A C 1
ATOM 2201 O O . ALA A 1 299 ? -1.196 -10.862 -10.858 1.00 96.19 299 ALA A O 1
ATOM 2202 N N . ARG A 1 300 ? -1.914 -8.987 -11.866 1.00 95.75 300 ARG A N 1
ATOM 2203 C CA . ARG A 1 300 ? -1.194 -9.228 -13.130 1.00 95.75 300 ARG A CA 1
ATOM 2204 C C . ARG A 1 300 ? 0.324 -9.152 -12.951 1.00 95.75 300 ARG A C 1
ATOM 2206 O O . ARG A 1 300 ? 1.030 -10.014 -13.460 1.00 95.75 300 ARG A O 1
ATOM 2213 N N . LEU A 1 301 ? 0.836 -8.190 -12.185 1.00 96.12 301 LEU A N 1
ATOM 2214 C CA . LEU A 1 301 ? 2.273 -8.063 -11.897 1.00 96.12 301 LEU A CA 1
ATOM 2215 C C . LEU A 1 301 ? 2.793 -9.218 -11.033 1.00 96.12 301 LEU A C 1
ATOM 2217 O O . LEU A 1 301 ? 3.897 -9.709 -11.266 1.00 96.12 301 LEU A O 1
ATOM 2221 N N . ILE A 1 302 ? 1.983 -9.694 -10.082 1.00 95.00 302 ILE A N 1
ATOM 2222 C CA . ILE A 1 302 ? 2.257 -10.914 -9.312 1.00 95.00 302 ILE A CA 1
ATOM 2223 C C . ILE A 1 302 ? 2.303 -12.134 -10.245 1.00 95.00 302 ILE A C 1
ATOM 2225 O O . ILE A 1 302 ? 3.189 -12.982 -10.118 1.00 95.00 302 ILE A O 1
ATOM 2229 N N . ALA A 1 303 ? 1.385 -12.246 -11.209 1.00 92.19 303 ALA A N 1
ATOM 2230 C CA . ALA A 1 303 ? 1.411 -13.319 -12.206 1.00 92.19 303 ALA A CA 1
ATOM 2231 C C . ALA A 1 303 ? 2.649 -13.231 -13.122 1.00 92.19 303 ALA A C 1
ATOM 2233 O O . ALA A 1 303 ? 3.240 -14.253 -13.466 1.00 92.19 303 ALA A O 1
ATOM 2234 N N . ALA A 1 304 ? 3.090 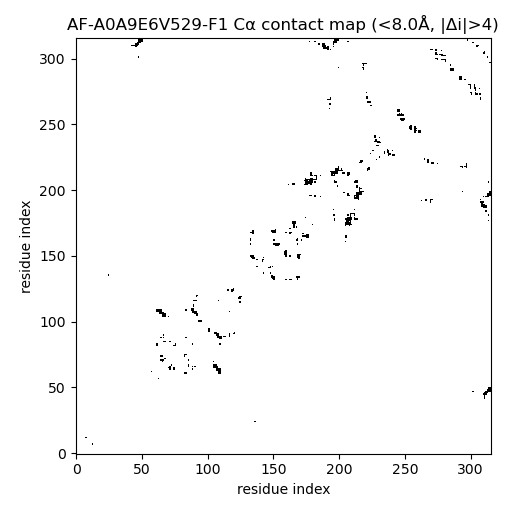-12.013 -13.440 1.00 94.44 304 ALA A N 1
ATOM 2235 C CA . ALA A 1 304 ? 4.244 -11.723 -14.285 1.00 94.44 304 ALA A CA 1
ATOM 2236 C C . ALA A 1 304 ? 5.608 -11.804 -13.565 1.00 94.44 304 ALA A C 1
ATOM 2238 O O . ALA A 1 304 ? 6.653 -11.684 -14.210 1.00 94.44 304 ALA A O 1
ATOM 2239 N N . ARG A 1 305 ? 5.625 -12.042 -12.245 1.00 92.88 305 ARG A N 1
ATOM 2240 C CA . ARG A 1 305 ? 6.820 -12.034 -11.375 1.00 92.88 305 ARG A CA 1
ATOM 2241 C C . ARG A 1 305 ? 8.030 -12.792 -11.923 1.00 92.88 305 ARG A C 1
ATOM 2243 O O . ARG A 1 305 ? 9.153 -12.325 -11.775 1.00 92.88 305 ARG A O 1
ATOM 2250 N N . SER A 1 306 ? 7.815 -13.939 -12.571 1.00 90.56 306 SER A N 1
ATOM 2251 C CA . SER A 1 306 ? 8.892 -14.795 -13.080 1.00 90.56 306 SER A CA 1
ATOM 2252 C C . SER A 1 306 ? 9.625 -14.134 -14.246 1.00 90.56 306 SER A C 1
ATOM 2254 O O . SER A 1 306 ? 10.848 -14.191 -14.311 1.00 90.56 306 SER A O 1
ATOM 2256 N N . ARG A 1 307 ? 8.883 -13.453 -15.133 1.00 91.88 307 ARG A N 1
ATOM 2257 C CA . ARG A 1 307 ? 9.446 -12.664 -16.242 1.00 91.88 307 ARG A CA 1
ATOM 2258 C C . ARG A 1 307 ? 10.159 -11.417 -15.740 1.00 91.88 307 ARG A C 1
ATOM 2260 O O . ARG A 1 307 ? 11.205 -11.060 -16.264 1.00 91.88 307 ARG A O 1
ATOM 2267 N N . LEU A 1 308 ? 9.625 -10.813 -14.681 1.00 92.94 308 LEU A N 1
ATOM 2268 C CA . LEU A 1 308 ? 10.267 -9.709 -13.970 1.00 92.94 308 LEU A CA 1
ATOM 2269 C C . LEU A 1 308 ? 11.453 -10.162 -13.108 1.00 92.94 308 LEU A C 1
ATOM 2271 O O . LEU A 1 308 ? 12.120 -9.322 -12.529 1.00 92.94 308 LEU A O 1
ATOM 2275 N N . GLN A 1 309 ? 11.715 -11.467 -12.977 1.00 92.06 309 GLN A N 1
ATOM 2276 C CA . GLN A 1 309 ? 12.738 -12.015 -12.080 1.00 92.06 309 GLN A CA 1
ATOM 2277 C C . GLN A 1 309 ? 12.582 -11.555 -10.616 1.00 92.06 309 GLN A C 1
ATOM 2279 O O . GLN A 1 309 ? 13.562 -11.413 -9.883 1.00 92.06 309 GLN A O 1
ATOM 2284 N N . HIS A 1 310 ? 11.347 -11.320 -10.168 1.00 92.19 310 HIS A N 1
ATOM 2285 C CA . HIS A 1 310 ? 11.062 -10.859 -8.813 1.00 92.19 310 HIS A CA 1
ATOM 2286 C C . HIS A 1 310 ? 10.711 -12.028 -7.885 1.00 92.19 310 HIS A C 1
ATOM 2288 O O . HIS A 1 310 ? 9.684 -12.689 -8.043 1.00 92.19 310 HIS A O 1
ATOM 2294 N N . GLY A 1 311 ? 11.547 -12.253 -6.870 1.00 91.44 311 GLY A N 1
ATOM 2295 C CA . GLY A 1 311 ? 11.252 -13.127 -5.734 1.00 91.44 311 GLY A CA 1
ATOM 2296 C C . GLY A 1 311 ? 10.479 -12.415 -4.617 1.00 91.44 311 GLY A C 1
ATOM 2297 O O . GLY A 1 311 ? 9.797 -13.070 -3.825 1.00 91.44 311 GLY A O 1
ATOM 2298 N N . ARG A 1 312 ? 10.563 -11.083 -4.539 1.00 92.94 312 ARG A N 1
ATOM 2299 C CA . ARG A 1 312 ? 9.840 -10.234 -3.583 1.00 92.94 312 ARG A CA 1
ATOM 2300 C C . ARG A 1 312 ? 9.241 -9.034 -4.306 1.00 92.94 312 ARG A C 1
ATOM 2302 O O . ARG A 1 312 ? 9.895 -8.452 -5.162 1.00 92.94 312 ARG A O 1
ATOM 2309 N N . GLN A 1 313 ? 8.017 -8.657 -3.953 1.00 94.88 313 GLN A N 1
ATOM 2310 C CA . GLN A 1 313 ? 7.372 -7.442 -4.460 1.00 94.88 313 GLN A CA 1
ATOM 2311 C C . GLN A 1 313 ? 6.638 -6.720 -3.334 1.00 94.88 313 GLN A C 1
ATOM 2313 O O . GLN A 1 313 ? 6.083 -7.353 -2.436 1.00 94.88 313 GLN A O 1
ATOM 2318 N N . ILE A 1 314 ? 6.638 -5.396 -3.396 1.00 96.81 314 ILE A N 1
ATOM 2319 C CA . ILE A 1 314 ? 5.946 -4.509 -2.474 1.00 96.81 314 ILE A CA 1
ATOM 2320 C C . ILE A 1 314 ? 5.088 -3.576 -3.322 1.00 96.81 314 ILE A C 1
ATOM 2322 O O . ILE A 1 314 ? 5.617 -2.819 -4.130 1.00 96.81 314 ILE A O 1
ATOM 2326 N N . PHE A 1 315 ? 3.777 -3.626 -3.126 1.00 97.75 315 PHE A N 1
ATOM 2327 C CA . PHE A 1 315 ? 2.793 -2.810 -3.827 1.00 97.75 315 PHE A CA 1
ATOM 2328 C C . PHE A 1 315 ? 2.162 -1.787 -2.883 1.00 97.75 315 PHE A C 1
ATOM 2330 O O . PHE A 1 315 ? 1.990 -2.082 -1.696 1.00 97.75 315 PHE A O 1
ATOM 2337 N N . PHE A 1 316 ? 1.814 -0.622 -3.424 1.00 95.94 316 PHE A N 1
ATOM 2338 C CA . PHE A 1 316 ? 1.068 0.448 -2.764 1.00 95.94 316 PHE A CA 1
ATOM 2339 C C . PHE A 1 316 ? -0.018 0.970 -3.707 1.00 95.94 316 PHE A C 1
ATOM 2341 O O . PHE A 1 316 ? 0.297 1.161 -4.908 1.00 95.94 316 PHE A O 1
#

Radius of gyration: 23.85 Å; Cα contacts (8 Å, |Δi|>4): 398; chains: 1; bounding box: 63×39×71 Å